Protein AF-0000000084533707 (afdb_homodimer)

Sequence (376 aa):
MTTQDRLIESTQDLLWERGYVGTSPKAIQQRSGVGQGSMYHHFTGKPDLAAAALRRSAEQMRGIAEADLAAPGTAYDRIAAYLRRDRDVLRGCRMGRMAQDPDVVADPQLRAPVEETFDWLRGRIADLVAEGQAAGEFAPGLDPADTAAAVVAVVQGGYVLARAAGDAGPFERATRGALGLLAAHRSAMTTQDRLIESTQDLLWERGYVGTSPKAIQQRSGVGQGSMYHHFTGKPDL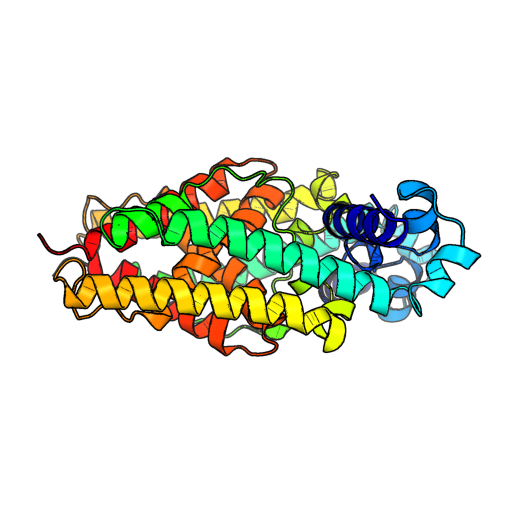AAAALRRSAEQMRGIAEADLAAPGTAYDRIAAYLRRDRDVLRGCRMGRMAQDPDVVADPQLRAPVEETFDWLRGRIADLVAEGQAAGEFAPGLDPADTAAAVVAVVQGGYVLARAAGDAGPFERATRGALGLLAAHRSA

Organism: Streptomyces rubellomurinus (strain ATCC 31215) (NCBI:txid359131)

Structure (mmCIF, N/CA/C/O backbone):
data_AF-0000000084533707-model_v1
#
loop_
_entity.id
_entity.type
_entity.pdbx_description
1 polymer 'TetR family transcriptional regulator'
#
loop_
_atom_site.group_PDB
_atom_site.id
_atom_site.type_symbol
_atom_site.label_atom_id
_atom_site.label_alt_id
_atom_site.label_comp_id
_atom_site.label_asym_id
_atom_site.label_entity_id
_atom_site.label_seq_id
_atom_site.pdbx_PDB_ins_code
_atom_site.Cartn_x
_atom_site.Cartn_y
_atom_site.Cartn_z
_atom_site.occupancy
_atom_site.B_iso_or_equiv
_atom_site.auth_seq_id
_atom_site.auth_comp_id
_atom_site.auth_asym_id
_atom_site.auth_atom_id
_atom_site.pdbx_PDB_model_num
ATOM 1 N N . MET A 1 1 ? -27.25 -20.438 4.965 1 87.94 1 MET A N 1
ATOM 2 C CA . MET A 1 1 ? -26.266 -19.984 3.977 1 87.94 1 MET A CA 1
ATOM 3 C C . MET A 1 1 ? -26.406 -20.766 2.676 1 87.94 1 MET A C 1
ATOM 5 O O . MET A 1 1 ? -26.469 -22 2.691 1 87.94 1 MET A O 1
ATOM 9 N N . THR A 1 2 ? -26.594 -20.062 1.599 1 95.06 2 THR A N 1
ATOM 10 C CA . THR A 1 2 ? -26.797 -20.719 0.308 1 95.06 2 THR A CA 1
ATOM 11 C C . THR A 1 2 ? -25.453 -21.188 -0.264 1 95.06 2 THR A C 1
ATOM 13 O O . THR A 1 2 ? -24.391 -20.859 0.265 1 95.06 2 THR A O 1
ATOM 16 N N . THR A 1 3 ? -25.516 -22.078 -1.215 1 95.94 3 THR A N 1
ATOM 17 C CA . THR A 1 3 ? -24.328 -22.531 -1.914 1 95.94 3 THR A CA 1
ATOM 18 C C . THR A 1 3 ? -23.547 -21.359 -2.5 1 95.94 3 THR A C 1
ATOM 20 O O . THR A 1 3 ? -22.328 -21.297 -2.406 1 95.94 3 THR A O 1
ATOM 23 N N . GLN A 1 4 ? -24.312 -20.484 -2.982 1 97.12 4 GLN A N 1
ATOM 24 C CA . GLN A 1 4 ? -23.703 -19.281 -3.564 1 97.12 4 GLN A CA 1
ATOM 25 C C . GLN A 1 4 ? -22.969 -18.484 -2.506 1 97.12 4 GLN A C 1
ATOM 27 O O . GLN A 1 4 ? -21.859 -18 -2.748 1 97.12 4 GLN A O 1
ATOM 32 N N . ASP A 1 5 ? -23.547 -18.328 -1.326 1 97.44 5 ASP A N 1
ATOM 33 C CA . ASP A 1 5 ? -22.938 -17.594 -0.225 1 97.44 5 ASP A CA 1
ATOM 34 C C . ASP A 1 5 ? -21.641 -18.281 0.231 1 97.44 5 ASP A C 1
ATOM 36 O O . ASP A 1 5 ? -20.641 -17.594 0.504 1 97.44 5 ASP A O 1
ATOM 40 N N . ARG A 1 6 ? -21.688 -19.547 0.288 1 97.56 6 ARG A N 1
ATOM 41 C CA . ARG A 1 6 ? -20.516 -20.297 0.714 1 97.56 6 ARG A CA 1
ATOM 42 C C . ARG A 1 6 ? -19.359 -20.125 -0.27 1 97.56 6 ARG A C 1
ATOM 44 O O . ARG A 1 6 ? -18.203 -19.969 0.137 1 97.56 6 ARG A O 1
ATOM 51 N N . LEU A 1 7 ? -19.703 -20.141 -1.553 1 98.12 7 LEU A N 1
ATOM 52 C CA . LEU A 1 7 ? -18.703 -19.938 -2.592 1 98.12 7 LEU A CA 1
ATOM 53 C C . LEU A 1 7 ? -18.094 -18.531 -2.49 1 98.12 7 LEU A C 1
ATOM 55 O O . LEU A 1 7 ? -16.859 -18.391 -2.51 1 98.12 7 LEU A O 1
ATOM 59 N N . ILE A 1 8 ? -18.922 -17.562 -2.275 1 98.38 8 ILE A N 1
ATOM 60 C CA . ILE A 1 8 ? -18.469 -16.188 -2.234 1 98.38 8 ILE A CA 1
ATOM 61 C C . ILE A 1 8 ? -17.609 -15.953 -0.988 1 98.38 8 ILE A C 1
ATOM 63 O O . ILE A 1 8 ? -16.516 -15.391 -1.071 1 98.38 8 ILE A O 1
ATOM 67 N N . GLU A 1 9 ? -18.031 -16.438 0.155 1 98.19 9 GLU A N 1
ATOM 68 C CA . GLU A 1 9 ? -17.297 -16.234 1.406 1 98.19 9 GLU A CA 1
ATOM 69 C C . GLU A 1 9 ? -15.953 -16.953 1.38 1 98.19 9 GLU A C 1
ATOM 71 O O . GLU A 1 9 ? -14.945 -16.391 1.827 1 98.19 9 GLU A O 1
ATOM 76 N N . SER A 1 10 ? -15.945 -18.141 0.823 1 98.25 10 SER A N 1
ATOM 77 C CA . SER A 1 10 ? -14.695 -18.875 0.684 1 98.25 10 SER A CA 1
ATOM 78 C C . SER A 1 10 ? -13.727 -18.172 -0.25 1 98.25 10 SER A C 1
ATOM 80 O O . SER A 1 10 ? -12.523 -18.125 0.01 1 98.25 10 SER A O 1
ATOM 82 N N . THR A 1 11 ? -14.305 -17.625 -1.288 1 98.31 11 THR A N 1
ATOM 83 C CA . THR A 1 11 ? -13.484 -16.906 -2.254 1 98.31 11 THR A CA 1
ATOM 84 C C . THR A 1 11 ? -12.93 -15.609 -1.644 1 98.31 11 THR A C 1
ATOM 86 O O . THR A 1 11 ? -11.773 -15.266 -1.86 1 98.31 11 THR A O 1
ATOM 89 N N . GLN A 1 12 ? -13.734 -14.883 -0.851 1 98.31 12 GLN A N 1
ATOM 90 C CA . GLN A 1 12 ? -13.266 -13.703 -0.131 1 98.31 12 GLN A CA 1
ATOM 91 C C . GLN A 1 12 ? -12.031 -14.023 0.708 1 98.31 12 GLN A C 1
ATOM 93 O O . GLN A 1 12 ? -11.031 -13.312 0.648 1 98.31 12 GLN A O 1
ATOM 98 N N . ASP A 1 13 ? -12.133 -15.094 1.398 1 97.56 13 ASP A N 1
ATOM 99 C CA . ASP A 1 13 ? -11.062 -15.492 2.305 1 97.56 13 ASP A CA 1
ATOM 100 C C . ASP A 1 13 ? -9.805 -15.867 1.529 1 97.56 13 ASP A C 1
ATOM 102 O O . ASP A 1 13 ? -8.695 -15.453 1.895 1 97.56 13 ASP A O 1
ATOM 106 N N . LEU A 1 14 ? -9.977 -16.609 0.466 1 96.88 14 LEU A N 1
ATOM 107 C CA . LEU A 1 14 ? -8.836 -17.062 -0.323 1 96.88 14 LEU A CA 1
ATOM 108 C C . LEU A 1 14 ? -8.148 -15.898 -1.013 1 96.88 14 LEU A C 1
ATOM 110 O O . LEU A 1 14 ? -6.914 -15.836 -1.046 1 96.88 14 LEU A O 1
ATOM 114 N N . LEU A 1 15 ? -8.961 -14.992 -1.534 1 96.56 15 LEU A N 1
ATOM 115 C CA . LEU A 1 15 ? -8.391 -13.805 -2.168 1 96.56 15 LEU A CA 1
ATOM 116 C C . LEU A 1 15 ? -7.574 -12.992 -1.166 1 96.56 15 LEU A C 1
ATOM 118 O O . LEU A 1 15 ? -6.5 -12.484 -1.498 1 96.56 15 LEU A O 1
ATOM 122 N N . TRP A 1 16 ? -8.062 -12.891 0.024 1 95.81 16 TRP A N 1
ATOM 123 C CA . TRP A 1 16 ? -7.379 -12.141 1.071 1 95.81 16 TRP A CA 1
ATOM 124 C C . TRP A 1 16 ? -6.094 -12.844 1.497 1 95.81 16 TRP A C 1
ATOM 126 O O . TRP A 1 16 ? -5.055 -12.195 1.665 1 95.81 16 TRP A O 1
ATOM 136 N N . GLU A 1 17 ? -6.086 -14.117 1.577 1 93.12 17 GLU A N 1
ATOM 137 C CA . GLU A 1 17 ? -4.977 -14.914 2.096 1 93.12 17 GLU A CA 1
ATOM 138 C C . GLU A 1 17 ? -3.891 -15.102 1.039 1 93.12 17 GLU A C 1
ATOM 140 O O . GLU A 1 17 ? -2.699 -15.031 1.347 1 93.12 17 GLU A O 1
ATOM 145 N N . ARG A 1 18 ? -4.418 -15.266 -0.249 1 91.25 18 ARG A N 1
ATOM 146 C CA . ARG A 1 18 ? -3.471 -15.773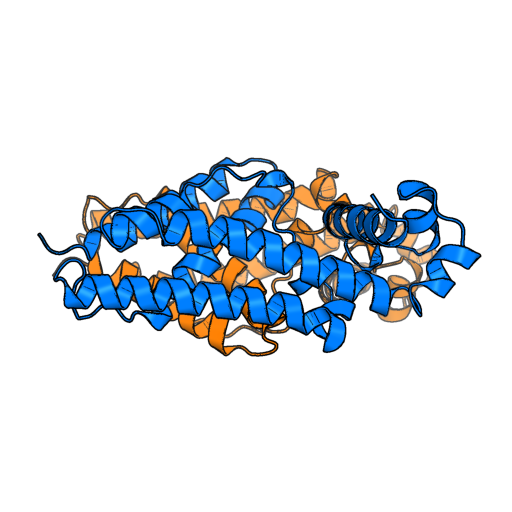 -1.24 1 91.25 18 ARG A CA 1
ATOM 147 C C . ARG A 1 18 ? -3.375 -14.828 -2.434 1 91.25 18 ARG A C 1
ATOM 149 O O . ARG A 1 18 ? -2.486 -14.969 -3.275 1 91.25 18 ARG A O 1
ATOM 156 N N . GLY A 1 19 ? -4.281 -13.875 -2.475 1 92.62 19 GLY A N 1
ATOM 157 C CA . GLY A 1 19 ? -4.363 -13.078 -3.686 1 92.62 19 GLY A CA 1
ATOM 158 C C . GLY A 1 19 ? -5.109 -13.766 -4.809 1 92.62 19 GLY A C 1
ATOM 159 O O . GLY A 1 19 ? -5.527 -14.914 -4.668 1 92.62 19 GLY A O 1
ATOM 160 N N . TYR A 1 20 ? -5.25 -13.094 -5.883 1 95.06 20 TYR A N 1
ATOM 161 C CA . TYR A 1 20 ? -6 -13.602 -7.027 1 95.06 20 TYR A CA 1
ATOM 162 C C . TYR A 1 20 ? -5.223 -14.703 -7.738 1 95.06 20 TYR A C 1
ATOM 164 O O . TYR A 1 20 ? -5.77 -15.773 -8.023 1 95.06 20 TYR A O 1
ATOM 172 N N . VAL A 1 21 ? -4.023 -14.453 -7.988 1 88.38 21 VAL A N 1
ATOM 173 C CA . VAL A 1 21 ? -3.186 -15.414 -8.695 1 88.38 21 VAL A CA 1
ATOM 174 C C . VAL A 1 21 ? -3.066 -16.703 -7.879 1 88.38 21 VAL A C 1
ATOM 176 O O . VAL A 1 21 ? -3.084 -17.797 -8.43 1 88.38 21 VAL A O 1
ATOM 179 N N . GLY A 1 22 ? -3.027 -16.562 -6.578 1 89.31 22 GLY A N 1
ATOM 180 C CA . GLY A 1 22 ? -2.838 -17.703 -5.695 1 89.31 22 GLY A CA 1
ATOM 181 C C . GLY A 1 22 ? -4.125 -18.453 -5.402 1 89.31 22 GLY A C 1
ATOM 182 O O . GLY A 1 22 ? -4.117 -19.453 -4.684 1 89.31 22 GLY A O 1
ATOM 183 N N . THR A 1 23 ? -5.207 -17.969 -5.949 1 94.31 23 THR A N 1
ATOM 184 C CA . THR A 1 23 ? -6.504 -18.609 -5.742 1 94.31 23 THR A CA 1
ATOM 185 C C . THR A 1 23 ? -6.922 -19.391 -6.98 1 94.31 23 THR A C 1
ATOM 187 O O . THR A 1 23 ? -6.93 -18.859 -8.094 1 94.31 23 THR A O 1
ATOM 190 N N . SER A 1 24 ? -7.207 -20.703 -6.773 1 95.31 24 SER A N 1
ATOM 191 C CA . SER A 1 24 ? -7.645 -21.547 -7.875 1 95.31 24 SER A CA 1
ATOM 192 C C . SER A 1 24 ? -9.078 -22.031 -7.664 1 95.31 24 SER A C 1
ATOM 194 O O . SER A 1 24 ? -9.578 -22.031 -6.539 1 95.31 24 SER A O 1
ATOM 196 N N . PRO A 1 25 ? -9.742 -22.453 -8.812 1 96.5 25 PRO A N 1
ATOM 197 C CA . PRO A 1 25 ? -11.062 -23.062 -8.656 1 96.5 25 PRO A CA 1
ATOM 198 C C . PRO A 1 25 ? -11.055 -24.25 -7.711 1 96.5 25 PRO A C 1
ATOM 200 O O . PRO A 1 25 ? -11.953 -24.391 -6.879 1 96.5 25 PRO A O 1
ATOM 203 N N . LYS A 1 26 ? -10.039 -25.031 -7.781 1 97.06 26 LYS A N 1
ATOM 204 C CA . LYS A 1 26 ? -9.922 -26.188 -6.902 1 97.06 26 LYS A CA 1
ATOM 205 C C . LYS A 1 26 ? -9.844 -25.766 -5.438 1 97.06 26 LYS A C 1
ATOM 207 O O . LYS A 1 26 ? -10.492 -26.359 -4.578 1 97.06 26 LYS A O 1
ATOM 212 N N . ALA A 1 27 ? -9.062 -24.781 -5.113 1 97 27 ALA A N 1
ATOM 213 C CA . ALA A 1 27 ? -8.945 -24.281 -3.746 1 97 27 ALA A CA 1
ATOM 214 C C . ALA A 1 27 ? -10.289 -23.766 -3.232 1 97 27 ALA A C 1
ATOM 216 O O . ALA A 1 27 ? -10.625 -23.969 -2.064 1 97 27 ALA A O 1
ATOM 217 N N . ILE A 1 28 ? -11.055 -23.078 -4.102 1 97.81 28 ILE A N 1
ATOM 218 C CA . ILE A 1 28 ? -12.359 -22.562 -3.732 1 97.81 28 ILE A CA 1
ATOM 219 C C . ILE A 1 28 ? -13.312 -23.703 -3.418 1 97.81 28 ILE A C 1
ATOM 221 O O . ILE A 1 28 ? -14.055 -23.656 -2.434 1 97.81 28 ILE A O 1
ATOM 225 N N . GLN A 1 29 ? -13.234 -24.75 -4.285 1 97.75 29 GLN A N 1
ATOM 226 C CA . GLN A 1 29 ? -14.078 -25.922 -4.07 1 97.75 29 GLN A CA 1
ATOM 227 C C . GLN A 1 29 ? -13.75 -26.594 -2.738 1 97.75 29 GLN A C 1
ATOM 229 O O . GLN A 1 29 ? -14.648 -26.922 -1.963 1 97.75 29 GLN A O 1
ATOM 234 N N . GLN A 1 30 ? -12.508 -26.766 -2.457 1 98.06 30 GLN A N 1
ATOM 235 C CA . GLN A 1 30 ? -12.062 -27.406 -1.227 1 98.06 30 GLN A CA 1
ATOM 236 C C . GLN A 1 30 ? -12.477 -26.609 -0 1 98.06 30 GLN A C 1
ATOM 238 O O . GLN A 1 30 ? -13 -27.156 0.968 1 98.06 30 GLN A O 1
ATOM 243 N N . ARG A 1 31 ? -12.359 -25.297 -0.032 1 97.06 31 ARG A N 1
ATOM 244 C CA . ARG A 1 31 ? -12.68 -24.438 1.101 1 97.06 31 ARG A CA 1
ATOM 245 C C . ARG A 1 31 ? -14.18 -24.344 1.313 1 97.06 31 ARG A C 1
ATOM 247 O O . ARG A 1 31 ? -14.656 -24.297 2.453 1 97.06 31 ARG A O 1
ATOM 254 N N . SER A 1 32 ? -14.922 -24.25 0.235 1 97.62 32 SER A N 1
ATOM 255 C CA . SER A 1 32 ? -16.359 -24.031 0.313 1 97.62 32 SER A CA 1
ATOM 256 C C . SER A 1 32 ? -17.109 -25.328 0.543 1 97.62 32 SER A C 1
ATOM 258 O O . SER A 1 32 ? -18.266 -25.328 0.973 1 97.62 32 SER A O 1
ATOM 260 N N . GLY A 1 33 ? -16.484 -26.453 0.129 1 97.75 33 GLY A N 1
ATOM 261 C CA . GLY A 1 33 ? -17.172 -27.75 0.149 1 97.75 33 GLY A CA 1
ATOM 262 C C . GLY A 1 33 ? -18.172 -27.906 -0.977 1 97.75 33 GLY A C 1
ATOM 263 O O . GLY A 1 33 ? -19.062 -28.766 -0.905 1 97.75 33 GLY A O 1
ATOM 264 N N . VAL A 1 34 ? -18.109 -27.031 -1.959 1 97.12 34 VAL A N 1
ATOM 265 C CA . VAL A 1 34 ? -19.031 -27.047 -3.088 1 97.12 34 VAL A CA 1
ATOM 266 C C . VAL A 1 34 ? -18.375 -27.719 -4.289 1 97.12 34 VAL A C 1
ATOM 268 O O . VAL A 1 34 ? -17.234 -27.391 -4.637 1 97.12 34 VAL A O 1
ATOM 271 N N . GLY A 1 35 ? -19.062 -28.703 -4.902 1 96.31 35 GLY A N 1
ATOM 272 C CA . GLY A 1 35 ? -18.531 -29.422 -6.047 1 96.31 35 GLY A CA 1
ATOM 273 C C . GLY A 1 35 ? -18.438 -28.562 -7.297 1 96.31 35 GLY A C 1
ATOM 274 O O . GLY A 1 35 ? -19.031 -27.484 -7.367 1 96.31 35 GLY A O 1
ATOM 275 N N . GLN A 1 36 ? -17.641 -29.062 -8.25 1 95.62 36 GLN A N 1
ATOM 276 C CA . GLN A 1 36 ? -17.344 -28.359 -9.484 1 95.62 36 GLN A CA 1
ATOM 277 C C . GLN A 1 36 ? -18.625 -28.016 -10.242 1 95.62 36 GLN A C 1
ATOM 279 O O . GLN A 1 36 ? -18.812 -26.891 -10.688 1 95.62 36 GLN A O 1
ATOM 284 N N . GLY A 1 37 ? -19.5 -28.969 -10.375 1 95.44 37 GLY A N 1
ATOM 285 C CA . GLY A 1 37 ? -20.734 -28.75 -11.102 1 95.44 37 GLY A CA 1
ATOM 286 C C . GLY A 1 37 ? -21.594 -27.641 -10.523 1 95.44 37 GLY A C 1
ATOM 287 O O . GLY A 1 37 ? -22.047 -26.766 -11.258 1 95.44 37 GLY A O 1
ATOM 288 N N . SER A 1 38 ? -21.797 -27.688 -9.289 1 96.12 38 SER A N 1
ATOM 289 C CA . SER A 1 38 ? -22.578 -26.672 -8.602 1 96.12 38 SER A CA 1
ATOM 290 C C . SER A 1 38 ? -21.938 -25.297 -8.719 1 96.12 38 SER A C 1
ATOM 292 O O . SER A 1 38 ? -22.625 -24.297 -8.93 1 96.12 38 SER A O 1
ATOM 294 N N . MET A 1 39 ? -20.609 -25.172 -8.594 1 96.81 39 MET A N 1
ATOM 295 C CA . MET A 1 39 ? -19.906 -23.906 -8.719 1 96.81 39 MET A CA 1
ATOM 296 C C . MET A 1 39 ? -20.172 -23.281 -10.086 1 96.81 39 MET A C 1
ATOM 298 O O . MET A 1 39 ? -20.5 -22.094 -10.172 1 96.81 39 MET A O 1
ATOM 302 N N . TYR A 1 40 ? -20.125 -24.094 -11.141 1 95.94 40 TYR A N 1
ATOM 303 C CA . TYR A 1 40 ? -20.266 -23.578 -12.5 1 95.94 40 TYR A CA 1
ATOM 304 C C . TYR A 1 40 ? -21.719 -23.312 -12.852 1 95.94 40 TYR A C 1
ATOM 306 O O . TYR A 1 40 ? -22.016 -22.625 -13.828 1 95.94 40 TYR A O 1
ATOM 314 N N . HIS A 1 41 ? -22.609 -23.891 -12.055 1 96.62 41 HIS A N 1
ATOM 315 C CA . HIS A 1 41 ? -24.016 -23.547 -12.156 1 96.62 41 HIS A CA 1
ATOM 316 C C . HIS A 1 41 ? -24.266 -22.109 -11.727 1 96.62 41 HIS A C 1
ATOM 318 O O . HIS A 1 41 ? -25.094 -21.406 -12.312 1 96.62 41 HIS A O 1
ATOM 324 N N . HIS A 1 42 ? -23.531 -21.703 -10.727 1 96.88 42 HIS A N 1
ATOM 325 C CA . HIS A 1 42 ? -23.734 -20.391 -10.141 1 96.88 42 HIS A CA 1
ATOM 326 C C . HIS A 1 42 ? -22.828 -19.344 -10.781 1 96.88 42 HIS A C 1
ATOM 328 O O . HIS A 1 42 ? -23.172 -18.172 -10.859 1 96.88 42 HIS A O 1
ATOM 334 N N . PHE A 1 43 ? -21.578 -19.766 -11.195 1 97.69 43 PHE A N 1
ATOM 335 C CA . PHE A 1 43 ? -20.594 -18.844 -11.734 1 97.69 43 PHE A CA 1
ATOM 336 C C . PHE A 1 43 ? -19.938 -19.406 -12.992 1 97.69 43 PHE A C 1
ATOM 338 O O . PHE A 1 43 ? -19.672 -20.609 -13.07 1 97.69 43 PHE A O 1
ATOM 345 N N . THR A 1 44 ? -19.547 -18.484 -13.891 1 95.5 44 THR A N 1
ATOM 346 C CA . THR A 1 44 ? -19.047 -18.875 -15.203 1 95.5 44 THR A CA 1
ATOM 347 C C . THR A 1 44 ? -17.562 -19.172 -15.148 1 95.5 44 THR A C 1
ATOM 349 O O . THR A 1 44 ? -16.969 -19.656 -16.125 1 95.5 44 THR A O 1
ATOM 352 N N . GLY A 1 45 ? -16.953 -18.891 -13.969 1 94 45 GLY A N 1
ATOM 353 C CA . GLY A 1 45 ? -15.531 -19.125 -13.812 1 94 45 GLY A CA 1
ATOM 354 C C . GLY A 1 45 ? -14.914 -18.312 -12.688 1 94 45 GLY A C 1
ATOM 355 O O . GLY A 1 45 ? -15.625 -17.609 -11.961 1 94 45 GLY A O 1
ATOM 356 N N . LYS A 1 46 ? -13.602 -18.422 -12.633 1 94.75 46 LYS A N 1
ATOM 357 C CA . LYS A 1 46 ? -12.859 -17.797 -11.547 1 94.75 46 LYS A CA 1
ATOM 358 C C . LYS A 1 46 ? -13.055 -16.281 -11.57 1 94.75 46 LYS A C 1
ATOM 360 O O . LYS A 1 46 ? -13.344 -15.664 -10.539 1 94.75 46 LYS A O 1
ATOM 365 N N . PRO A 1 47 ? -13.023 -15.625 -12.789 1 96.12 47 PRO A N 1
ATOM 366 C CA . PRO A 1 47 ? -13.18 -14.164 -12.773 1 96.12 47 PRO A CA 1
ATOM 367 C C . PRO A 1 47 ? -14.555 -13.727 -12.273 1 96.12 47 PRO A C 1
ATOM 369 O O . PRO A 1 47 ? -14.656 -12.758 -11.516 1 96.12 47 PRO A O 1
ATOM 372 N N . ASP A 1 48 ? -15.492 -14.43 -12.648 1 97.5 48 ASP A N 1
ATOM 373 C CA . ASP A 1 48 ? -16.859 -14.117 -12.25 1 97.5 48 ASP A CA 1
ATOM 374 C C . ASP A 1 48 ? -17.047 -14.266 -10.742 1 97.5 48 ASP A C 1
ATOM 376 O O . ASP A 1 48 ? -17.594 -13.383 -10.086 1 97.5 48 ASP A O 1
ATOM 380 N N . LEU A 1 49 ? -16.609 -15.367 -10.234 1 97.94 49 LEU A N 1
ATOM 381 C CA . LEU A 1 49 ? -16.703 -15.641 -8.805 1 97.94 49 LEU A CA 1
ATOM 382 C C . LEU A 1 49 ? -15.844 -14.664 -8.008 1 97.94 49 LEU A C 1
ATOM 384 O O . LEU A 1 49 ? -16.281 -14.148 -6.973 1 97.94 49 LEU A O 1
ATOM 388 N N . ALA A 1 50 ? -14.672 -14.352 -8.469 1 98.25 50 ALA A N 1
ATOM 389 C CA . ALA A 1 50 ? -13.781 -13.391 -7.82 1 98.25 50 ALA A CA 1
ATOM 390 C C . ALA A 1 50 ? -14.422 -12 -7.785 1 98.25 50 ALA A C 1
ATOM 392 O O . ALA A 1 50 ? -14.344 -11.305 -6.773 1 98.25 50 ALA A O 1
ATOM 393 N N . ALA A 1 51 ? -15.031 -11.594 -8.859 1 98.31 51 ALA A N 1
ATOM 394 C CA . ALA A 1 51 ? -15.695 -10.297 -8.914 1 98.31 51 ALA A CA 1
ATOM 395 C C . ALA A 1 51 ? -16.812 -10.211 -7.883 1 98.31 51 ALA A C 1
ATOM 397 O O . ALA A 1 51 ? -16.953 -9.188 -7.199 1 98.31 51 ALA A O 1
ATOM 398 N N . ALA A 1 52 ? -17.531 -11.25 -7.801 1 98.44 52 ALA A N 1
ATOM 399 C CA . ALA A 1 52 ? -18.609 -11.289 -6.82 1 98.44 52 ALA A CA 1
ATOM 400 C C . ALA A 1 52 ? -18.062 -11.203 -5.398 1 98.44 52 ALA A C 1
ATOM 402 O O . ALA A 1 52 ? -18.609 -10.484 -4.559 1 98.44 52 ALA A O 1
ATOM 403 N N . ALA A 1 53 ? -17.031 -11.953 -5.125 1 98.69 53 ALA A N 1
ATOM 404 C CA . ALA A 1 53 ? -16.391 -11.93 -3.816 1 98.69 53 ALA A CA 1
ATOM 405 C C . ALA A 1 53 ? -15.836 -10.547 -3.5 1 98.69 53 ALA A C 1
ATOM 407 O O . ALA A 1 53 ? -15.977 -10.055 -2.377 1 98.69 53 ALA A O 1
ATOM 408 N N . LEU A 1 54 ? -15.242 -9.906 -4.477 1 98.62 54 LEU A N 1
ATOM 409 C CA . LEU A 1 54 ? -14.68 -8.57 -4.301 1 98.62 54 LEU A CA 1
ATOM 410 C C . LEU A 1 54 ? -15.781 -7.547 -4.043 1 98.62 54 LEU A C 1
ATOM 412 O O . LEU A 1 54 ? -15.617 -6.645 -3.215 1 98.62 54 LEU A O 1
ATOM 416 N N . ARG A 1 55 ? -16.875 -7.648 -4.711 1 98.56 55 ARG A N 1
ATOM 417 C CA . ARG A 1 55 ? -17.984 -6.73 -4.5 1 98.56 55 ARG A CA 1
ATOM 418 C C . ARG A 1 55 ? -18.547 -6.867 -3.088 1 98.56 55 ARG A C 1
ATOM 420 O O . ARG A 1 55 ? -18.859 -5.863 -2.441 1 98.56 55 ARG A O 1
ATOM 427 N N . ARG A 1 56 ? -18.625 -8.109 -2.656 1 98.31 56 ARG A N 1
ATOM 428 C CA . ARG A 1 56 ? -19.094 -8.328 -1.289 1 98.31 56 ARG A CA 1
ATOM 429 C C . ARG A 1 56 ? -18.109 -7.754 -0.279 1 98.31 56 ARG A C 1
ATOM 431 O O . ARG A 1 56 ? -18.5 -7.109 0.692 1 98.31 56 ARG A O 1
ATOM 438 N N . SER A 1 57 ? -16.844 -8.016 -0.453 1 98.31 57 SER A N 1
ATOM 439 C CA . SER A 1 57 ? -15.805 -7.453 0.405 1 98.31 57 SER A CA 1
ATOM 440 C C . SER A 1 57 ? -15.836 -5.93 0.387 1 98.31 57 SER A C 1
ATOM 442 O O . SER A 1 57 ? -15.664 -5.289 1.425 1 98.31 57 SER A O 1
ATOM 444 N N . ALA A 1 58 ? -16.047 -5.371 -0.78 1 98.56 58 ALA A N 1
ATOM 445 C CA . ALA A 1 58 ? -16.141 -3.924 -0.947 1 98.56 58 ALA A CA 1
ATOM 446 C C . ALA A 1 58 ? -17.297 -3.344 -0.133 1 98.56 58 ALA A C 1
ATOM 448 O O . ALA A 1 58 ? -17.125 -2.354 0.582 1 98.56 58 ALA A O 1
ATOM 449 N N . GLU A 1 59 ? -18.406 -3.975 -0.241 1 98.38 59 GLU A N 1
ATOM 450 C CA . GLU A 1 59 ? -19.578 -3.531 0.504 1 98.38 59 GLU A CA 1
ATOM 451 C C . GLU A 1 59 ? -19.328 -3.582 2.01 1 98.38 59 GLU A C 1
ATOM 453 O O . GLU A 1 59 ? -19.688 -2.65 2.734 1 98.38 59 GLU A O 1
ATOM 458 N N . GLN A 1 60 ? -18.75 -4.652 2.438 1 98.06 60 GLN A N 1
ATOM 459 C CA . GLN A 1 60 ? -18.438 -4.816 3.854 1 98.06 60 GLN A CA 1
ATOM 460 C C . GLN A 1 60 ? -17.453 -3.75 4.328 1 98.06 60 GLN A C 1
ATOM 462 O O . GLN A 1 60 ? -17.656 -3.145 5.383 1 98.06 60 GLN A O 1
ATOM 467 N N . MET A 1 61 ? -16.453 -3.457 3.539 1 98 61 MET A N 1
ATOM 468 C CA . MET A 1 61 ? -15.445 -2.459 3.893 1 98 61 MET A CA 1
ATOM 469 C C . MET A 1 61 ? -16.062 -1.066 3.965 1 98 61 MET A C 1
ATOM 471 O O . MET A 1 61 ? -15.789 -0.309 4.898 1 98 61 MET A O 1
ATOM 475 N N . ARG A 1 62 ? -16.891 -0.749 2.996 1 98.5 62 ARG A N 1
ATOM 476 C CA . ARG A 1 62 ? -17.531 0.562 2.984 1 98.5 62 ARG A CA 1
ATOM 477 C C . ARG A 1 62 ? -18.469 0.722 4.176 1 98.5 62 ARG A C 1
ATOM 479 O O . ARG A 1 62 ? -18.531 1.794 4.781 1 98.5 62 ARG A O 1
ATOM 486 N N . GLY A 1 63 ? -19.172 -0.388 4.488 1 98.56 63 GLY A N 1
ATOM 487 C CA . GLY A 1 63 ? -20.047 -0.344 5.648 1 98.56 63 GLY A CA 1
ATOM 488 C C . GLY A 1 63 ? -19.312 -0.08 6.945 1 98.56 63 GLY A C 1
ATOM 489 O O . GLY A 1 63 ? -19.734 0.752 7.75 1 98.56 63 GLY A O 1
ATOM 490 N N . ILE A 1 64 ? -18.234 -0.722 7.168 1 98.19 64 ILE A N 1
ATOM 491 C CA . ILE A 1 64 ? -17.422 -0.563 8.359 1 98.19 64 ILE A CA 1
ATOM 492 C C . ILE A 1 64 ? -16.859 0.859 8.422 1 98.19 64 ILE A C 1
ATOM 494 O O . ILE A 1 64 ? -16.906 1.504 9.477 1 98.19 64 ILE A O 1
ATOM 498 N N . ALA A 1 65 ? -16.328 1.37 7.289 1 98.56 65 ALA A N 1
ATOM 499 C CA . ALA A 1 65 ? -15.781 2.721 7.234 1 98.56 65 ALA A CA 1
ATOM 500 C C . ALA A 1 65 ? -16.859 3.766 7.496 1 98.56 65 ALA A C 1
ATOM 502 O O . ALA A 1 65 ? -16.625 4.746 8.203 1 98.56 65 ALA A O 1
ATOM 503 N N . GLU A 1 66 ? -17.984 3.529 6.914 1 98.56 66 GLU A N 1
ATOM 504 C CA . GLU A 1 66 ? -19.078 4.48 7.086 1 98.56 66 GLU A CA 1
ATOM 505 C C . GLU A 1 66 ? -19.484 4.582 8.555 1 98.56 66 GLU A C 1
ATOM 507 O O . GLU A 1 66 ? -19.844 5.66 9.031 1 98.56 66 GLU A O 1
ATOM 512 N N . ALA A 1 67 ? -19.484 3.475 9.25 1 98.19 67 ALA A N 1
ATOM 513 C CA . ALA A 1 67 ? -19.844 3.479 10.664 1 98.19 67 ALA A CA 1
ATOM 514 C C . ALA A 1 67 ? -18.938 4.422 11.453 1 98.19 67 ALA A C 1
ATOM 516 O O . ALA A 1 67 ? -19.391 5.117 12.359 1 98.19 67 ALA A O 1
ATOM 517 N N . ASP A 1 68 ? -17.641 4.461 11.156 1 98.12 68 ASP A N 1
ATOM 518 C CA . ASP A 1 68 ? -16.703 5.379 11.789 1 98.12 68 ASP A CA 1
ATOM 519 C C . ASP A 1 68 ? -16.969 6.82 11.359 1 98.12 68 ASP A C 1
ATOM 521 O O . ASP A 1 68 ? -17.016 7.719 12.195 1 98.12 68 ASP A O 1
ATOM 525 N N . LEU A 1 69 ? -17.172 7.031 10.039 1 98.56 69 LEU A N 1
ATOM 526 C CA . LEU A 1 69 ? -17.172 8.359 9.438 1 98.56 69 LEU A CA 1
ATOM 527 C C . LEU A 1 69 ? -18.516 9.055 9.672 1 98.56 69 LEU A C 1
ATOM 529 O O . LEU A 1 69 ? -18.609 10.281 9.539 1 98.56 69 LEU A O 1
ATOM 533 N N . ALA A 1 70 ? -19.531 8.281 10.016 1 97.44 70 ALA A N 1
ATOM 534 C CA . ALA A 1 70 ? -20.859 8.836 10.25 1 97.44 70 ALA A CA 1
ATOM 535 C C . ALA A 1 70 ? -21.141 8.984 11.742 1 97.44 70 ALA A C 1
ATOM 537 O O . ALA A 1 70 ? -22.203 9.461 12.133 1 97.44 70 ALA A O 1
ATOM 538 N N . ALA A 1 71 ? -20.203 8.547 12.578 1 96.38 71 ALA A N 1
ATOM 539 C CA . ALA A 1 71 ? -20.391 8.641 14.031 1 96.38 71 ALA A CA 1
ATOM 540 C C . ALA A 1 71 ? -20.531 10.102 14.469 1 96.38 71 ALA A C 1
ATOM 542 O O . ALA A 1 71 ? -20.141 11.016 13.742 1 96.38 71 ALA A O 1
ATOM 543 N N . PRO A 1 72 ? -21.125 10.336 15.625 1 96.12 72 PRO A N 1
ATOM 544 C CA . PRO A 1 72 ? -21.203 11.703 16.125 1 96.12 72 PRO A CA 1
ATOM 545 C C . PRO A 1 72 ? -19.828 12.297 16.422 1 96.12 72 PRO A C 1
ATOM 547 O O . PRO A 1 72 ? -18.859 11.562 16.641 1 96.12 72 PRO A O 1
ATOM 550 N N . GLY A 1 73 ? -19.75 13.641 16.484 1 96.38 73 GLY A N 1
ATOM 551 C CA . GLY A 1 73 ? -18.516 14.344 16.781 1 96.38 73 GLY A CA 1
ATOM 552 C C . GLY A 1 73 ? -18.078 15.273 15.664 1 96.38 73 GLY A C 1
ATOM 553 O O . GLY A 1 73 ? -18.766 15.406 14.648 1 96.38 73 GLY A O 1
ATOM 554 N N . THR A 1 74 ? -16.984 15.961 15.898 1 96.81 74 THR A N 1
ATOM 555 C CA . THR A 1 74 ? -16.422 16.875 14.891 1 96.81 74 THR A CA 1
ATOM 556 C C . THR A 1 74 ? -15.883 16.078 13.703 1 96.81 74 THR A C 1
ATOM 558 O O . THR A 1 74 ? -15.734 14.859 13.773 1 96.81 74 THR A O 1
ATOM 561 N N . ALA A 1 75 ? -15.617 16.781 12.609 1 97.44 75 ALA A N 1
ATOM 562 C CA . ALA A 1 75 ? -14.992 16.156 11.445 1 97.44 75 ALA A CA 1
ATOM 563 C C . ALA A 1 75 ?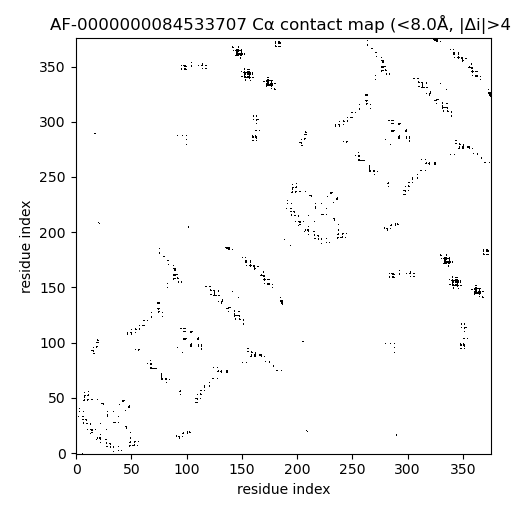 -13.672 15.492 11.828 1 97.44 75 ALA A C 1
ATOM 565 O O . ALA A 1 75 ? -13.391 14.375 11.391 1 97.44 75 ALA A O 1
ATOM 566 N N . TYR A 1 76 ? -12.914 16.156 12.664 1 97.38 76 TYR A N 1
ATOM 567 C CA . TYR A 1 76 ? -11.648 15.602 13.125 1 97.38 76 TYR A CA 1
ATOM 568 C C . TYR A 1 76 ? -11.867 14.297 13.891 1 97.38 76 TYR A C 1
ATOM 570 O O . TYR A 1 76 ? -11.18 13.305 13.648 1 97.38 76 TYR A O 1
ATOM 578 N N . ASP A 1 77 ? -12.844 14.312 14.797 1 97.62 77 ASP A N 1
ATOM 579 C CA . ASP A 1 77 ? -13.117 13.133 15.609 1 97.62 77 ASP A CA 1
ATOM 580 C C . ASP A 1 77 ? -13.5 11.938 14.734 1 97.62 77 ASP A C 1
ATOM 582 O O . ASP A 1 77 ? -13.094 10.805 15.008 1 97.62 77 ASP A O 1
ATOM 586 N N . ARG A 1 78 ? -14.258 12.172 13.75 1 98.5 78 ARG A N 1
ATOM 587 C CA . ARG A 1 78 ? -14.742 11.117 12.867 1 98.5 78 ARG A CA 1
ATOM 588 C C . ARG A 1 78 ? -13.609 10.562 12.008 1 98.5 78 ARG A C 1
ATOM 590 O O . ARG A 1 78 ? -13.484 9.352 11.828 1 98.5 78 ARG A O 1
ATOM 597 N N . ILE A 1 79 ? -12.727 11.414 11.492 1 98.5 79 ILE A N 1
ATOM 598 C CA . ILE A 1 79 ? -11.555 10.977 10.758 1 98.5 79 ILE A CA 1
ATOM 599 C C . ILE A 1 79 ? -10.617 10.203 11.68 1 98.5 79 ILE A C 1
ATOM 601 O O . ILE A 1 79 ? -10.055 9.172 11.289 1 98.5 79 ILE A O 1
ATOM 605 N N . ALA A 1 80 ? -10.492 10.68 12.914 1 98.5 80 ALA A N 1
ATOM 606 C CA . ALA A 1 80 ? -9.664 10 13.906 1 98.5 80 ALA A CA 1
ATOM 607 C C . ALA A 1 80 ? -10.203 8.602 14.203 1 98.5 80 ALA A C 1
ATOM 609 O O . ALA A 1 80 ? -9.438 7.648 14.336 1 98.5 80 ALA A O 1
ATOM 610 N N . ALA A 1 81 ? -11.492 8.453 14.289 1 98.62 81 ALA A N 1
ATOM 611 C CA . ALA A 1 81 ? -12.109 7.152 14.523 1 98.62 81 ALA A CA 1
ATOM 612 C C . ALA A 1 81 ? -11.789 6.18 13.391 1 98.62 81 ALA A C 1
ATOM 614 O O . ALA A 1 81 ? -11.453 5.02 13.641 1 98.62 81 ALA A O 1
ATOM 615 N N . TYR A 1 82 ? -11.852 6.66 12.172 1 98.81 82 TYR A N 1
ATOM 616 C CA . TYR A 1 82 ? -11.508 5.855 11 1 98.81 82 TYR A CA 1
ATOM 617 C C . TYR A 1 82 ? -10.047 5.422 11.047 1 98.81 82 TYR A C 1
ATOM 619 O O . TYR A 1 82 ? -9.734 4.258 10.797 1 98.81 82 TYR A O 1
ATOM 627 N N . LEU A 1 83 ? -9.164 6.34 11.391 1 98.81 83 LEU A N 1
ATOM 628 C CA . LEU A 1 83 ? -7.727 6.07 11.391 1 98.81 83 LEU A CA 1
ATOM 629 C C . LEU A 1 83 ? -7.352 5.141 12.539 1 98.81 83 LEU A C 1
ATOM 631 O O . LEU A 1 83 ? -6.461 4.297 12.398 1 98.81 83 LEU A O 1
ATOM 635 N N . ARG A 1 84 ? -8.031 5.199 13.641 1 97.81 84 ARG A N 1
ATOM 636 C CA . ARG A 1 84 ? -7.656 4.492 14.859 1 97.81 84 ARG A CA 1
ATOM 637 C C . ARG A 1 84 ? -8.383 3.158 14.969 1 97.81 84 ARG A C 1
ATOM 639 O O . ARG A 1 84 ? -8.102 2.365 15.875 1 97.81 84 ARG A O 1
ATOM 646 N N . ARG A 1 85 ? -9.32 2.967 14.117 1 97.69 85 ARG A N 1
ATOM 647 C CA . ARG A 1 85 ? -10.094 1.729 14.188 1 97.69 85 ARG A CA 1
ATOM 648 C C . ARG A 1 85 ? -9.172 0.516 14.266 1 97.69 85 ARG A C 1
ATOM 650 O O . ARG A 1 85 ? -8.156 0.457 13.578 1 97.69 85 ARG A O 1
ATOM 657 N N . ASP A 1 86 ? -9.594 -0.473 15.07 1 96.88 86 ASP A N 1
ATOM 658 C CA . ASP A 1 86 ? -8.828 -1.714 15.164 1 96.88 86 ASP A CA 1
ATOM 659 C C . ASP A 1 86 ? -8.867 -2.479 13.844 1 96.88 86 ASP A C 1
ATOM 661 O O . ASP A 1 86 ? -9.938 -2.652 13.25 1 96.88 86 ASP A O 1
ATOM 665 N N . ARG A 1 87 ? -7.727 -2.828 13.367 1 97.69 87 ARG A N 1
ATOM 666 C CA . ARG A 1 87 ? -7.547 -3.598 12.141 1 97.69 87 ARG A CA 1
ATOM 667 C C . ARG A 1 87 ? -6.559 -4.738 12.352 1 97.69 87 ARG A C 1
ATOM 669 O O . ARG A 1 87 ? -5.684 -4.66 13.211 1 97.69 87 ARG A O 1
ATOM 676 N N . ASP A 1 88 ? -6.793 -5.824 11.625 1 96.31 88 ASP A N 1
ATOM 677 C CA . ASP A 1 88 ? -5.746 -6.836 11.508 1 96.31 88 ASP A CA 1
ATOM 678 C C . ASP A 1 88 ? -4.676 -6.406 10.508 1 96.31 88 ASP A C 1
ATOM 680 O O . ASP A 1 88 ? -4.617 -6.926 9.391 1 96.31 88 ASP A O 1
ATOM 684 N N . VAL A 1 89 ? -3.826 -5.574 10.938 1 97.56 89 VAL A N 1
ATOM 685 C CA . VAL A 1 89 ? -2.963 -4.844 10.016 1 97.56 89 VAL A CA 1
ATOM 686 C C . VAL A 1 89 ? -1.955 -5.805 9.383 1 97.56 89 VAL A C 1
ATOM 688 O O . VAL A 1 89 ? -1.461 -5.559 8.281 1 97.56 89 VAL A O 1
ATOM 691 N N . LEU A 1 90 ? -1.63 -6.918 10.102 1 97.19 90 LEU A N 1
ATOM 692 C CA . LEU A 1 90 ? -0.632 -7.844 9.578 1 97.19 90 LEU A CA 1
ATOM 693 C C . LEU A 1 90 ? -1.235 -8.734 8.5 1 97.19 90 LEU A C 1
ATOM 695 O O . LEU A 1 90 ? -0.506 -9.359 7.723 1 97.19 90 LEU A O 1
ATOM 699 N N . ARG A 1 91 ? -2.564 -8.812 8.391 1 95.81 91 ARG A N 1
ATOM 700 C CA . ARG A 1 91 ? -3.223 -9.508 7.289 1 95.81 91 ARG A CA 1
ATOM 701 C C . ARG A 1 91 ? -3.326 -8.617 6.059 1 95.81 91 ARG A C 1
ATOM 703 O O . ARG A 1 91 ? -3.531 -9.102 4.945 1 95.81 91 ARG A O 1
ATOM 710 N N . GLY A 1 92 ? -3.238 -7.316 6.273 1 96.81 92 GLY A N 1
ATOM 711 C CA . GLY A 1 92 ? -3.307 -6.363 5.18 1 96.81 92 GLY A CA 1
ATOM 712 C C . GLY A 1 92 ? -4.727 -6.004 4.785 1 96.81 92 GLY A C 1
ATOM 713 O O . GLY A 1 92 ? -5.684 -6.465 5.41 1 96.81 92 GLY A O 1
ATOM 714 N N . CYS A 1 93 ? -4.828 -5.195 3.791 1 97.69 93 CYS A N 1
ATOM 715 C CA . CYS A 1 93 ? -6.121 -4.746 3.293 1 97.69 93 CYS A CA 1
ATOM 716 C C . CYS A 1 93 ? -6.652 -5.691 2.219 1 97.69 93 CYS A C 1
ATOM 718 O O . CYS A 1 93 ? -5.965 -5.957 1.229 1 97.69 93 CYS A O 1
ATOM 720 N N . ARG A 1 94 ? -7.891 -6.086 2.34 1 95.06 94 ARG A N 1
ATOM 721 C CA . ARG A 1 94 ? -8.523 -6.988 1.387 1 95.06 94 ARG A CA 1
ATOM 722 C C . ARG A 1 94 ? -8.578 -6.367 -0.005 1 95.06 94 ARG A C 1
ATOM 724 O O . ARG A 1 94 ? -8.414 -7.062 -1.009 1 95.06 94 ARG A O 1
ATOM 731 N N . MET A 1 95 ? -8.805 -5.129 -0.061 1 97.12 95 MET A N 1
ATOM 732 C CA . MET A 1 95 ? -8.922 -4.422 -1.334 1 97.12 95 MET A CA 1
ATOM 733 C C . MET A 1 95 ? -7.555 -3.971 -1.836 1 97.12 95 MET A C 1
ATOM 735 O O . MET A 1 95 ? -7.242 -4.117 -3.02 1 97.12 95 MET A O 1
ATOM 739 N N . GLY A 1 96 ? -6.781 -3.43 -0.9 1 97.31 96 GLY A N 1
ATOM 740 C CA . GLY A 1 96 ? -5.469 -2.928 -1.272 1 97.31 96 GLY A CA 1
ATOM 741 C C . GLY A 1 96 ? -4.57 -3.992 -1.872 1 97.31 96 GLY A C 1
ATOM 742 O O . GLY A 1 96 ? -3.797 -3.715 -2.791 1 97.31 96 GLY A O 1
ATOM 743 N N . ARG A 1 97 ? -4.648 -5.168 -1.367 1 95.12 97 ARG A N 1
ATOM 744 C CA . ARG A 1 97 ? -3.871 -6.285 -1.896 1 95.12 97 ARG A CA 1
ATOM 745 C C . ARG A 1 97 ? -4.215 -6.543 -3.359 1 95.12 97 ARG A C 1
ATOM 747 O O . ARG A 1 97 ? -3.338 -6.879 -4.156 1 95.12 97 ARG A O 1
ATOM 754 N N . MET A 1 98 ? -5.5 -6.402 -3.762 1 96.69 98 MET A N 1
ATOM 755 C CA . MET A 1 98 ? -5.969 -6.648 -5.121 1 96.69 98 MET A CA 1
ATOM 756 C C . MET A 1 98 ? -5.391 -5.621 -6.09 1 96.69 98 MET A C 1
ATOM 758 O O . MET A 1 98 ? -5.102 -5.945 -7.246 1 96.69 98 MET A O 1
ATOM 762 N N . ALA A 1 99 ? -5.137 -4.434 -5.566 1 95.69 99 ALA A N 1
ATOM 763 C CA . ALA A 1 99 ? -4.566 -3.371 -6.387 1 95.69 99 ALA A CA 1
ATOM 764 C C . ALA A 1 99 ? -3.129 -3.695 -6.785 1 95.69 99 ALA A C 1
ATOM 766 O O . ALA A 1 99 ? -2.588 -3.102 -7.719 1 95.69 99 ALA A O 1
ATOM 767 N N . GLN A 1 100 ? -2.525 -4.652 -6.039 1 92.62 100 GLN A N 1
ATOM 768 C CA . GLN A 1 100 ? -1.138 -5.004 -6.32 1 92.62 100 GLN A CA 1
ATOM 769 C C . GLN A 1 100 ? -1.056 -6.156 -7.32 1 92.62 100 GLN A C 1
ATOM 771 O O . GLN A 1 100 ? 0.032 -6.504 -7.785 1 92.62 100 GLN A O 1
ATOM 776 N N . ASP A 1 101 ? -2.146 -6.766 -7.637 1 91.94 101 ASP A N 1
ATOM 777 C CA . ASP A 1 101 ? -2.209 -7.898 -8.555 1 91.94 101 ASP A CA 1
ATOM 778 C C . ASP A 1 101 ? -2.375 -7.426 -10 1 91.94 101 ASP A C 1
ATOM 780 O O . ASP A 1 101 ? -3.4 -6.844 -10.352 1 91.94 101 ASP A O 1
ATOM 784 N N . PRO A 1 102 ? -1.399 -7.754 -10.867 1 90.5 102 PRO A N 1
ATOM 785 C CA . PRO A 1 102 ? -1.472 -7.242 -12.234 1 90.5 102 PRO A CA 1
ATOM 786 C C . PRO A 1 102 ? -2.678 -7.781 -13.008 1 90.5 102 PRO A C 1
ATOM 788 O O . PRO A 1 102 ? -3.236 -7.082 -13.852 1 90.5 102 PRO A O 1
ATOM 791 N N . ASP A 1 103 ? -3.094 -8.945 -12.719 1 93.19 103 ASP A N 1
ATOM 792 C CA . ASP A 1 103 ? -4.258 -9.508 -13.398 1 93.19 103 ASP A CA 1
ATOM 793 C C . ASP A 1 103 ? -5.535 -8.781 -12.977 1 93.19 103 ASP A C 1
ATOM 795 O O . ASP A 1 103 ? -6.449 -8.602 -13.789 1 93.19 103 ASP A O 1
ATOM 799 N N . VAL A 1 104 ? -5.578 -8.367 -11.734 1 96.12 104 VAL A N 1
ATOM 800 C CA . VAL A 1 104 ? -6.758 -7.684 -11.219 1 96.12 104 VAL A CA 1
ATOM 801 C C . VAL A 1 104 ? -6.844 -6.281 -11.82 1 96.12 104 VAL A C 1
ATOM 803 O O . VAL A 1 104 ? -7.891 -5.879 -12.328 1 96.12 104 VAL A O 1
ATOM 806 N N . VAL A 1 105 ? -5.73 -5.57 -11.828 1 96 105 VAL A N 1
ATOM 807 C CA . VAL A 1 105 ? -5.773 -4.18 -12.266 1 96 105 VAL A CA 1
ATOM 808 C C . VAL A 1 105 ? -5.949 -4.121 -13.781 1 96 105 VAL A C 1
ATOM 810 O O . VAL A 1 105 ? -6.41 -3.109 -14.32 1 96 105 VAL A O 1
ATOM 813 N N . ALA A 1 106 ? -5.625 -5.188 -14.484 1 95.25 106 ALA A N 1
ATOM 814 C CA . ALA A 1 106 ? -5.754 -5.219 -15.938 1 95.25 106 ALA A CA 1
ATOM 815 C C . ALA A 1 106 ? -7.172 -5.59 -16.359 1 95.25 106 ALA A C 1
ATOM 817 O O . ALA A 1 106 ? -7.547 -5.414 -17.516 1 95.25 106 ALA A O 1
ATOM 818 N N . ASP A 1 107 ? -7.977 -6.145 -15.492 1 97 107 ASP A N 1
ATOM 819 C CA . ASP A 1 107 ? -9.336 -6.59 -15.781 1 97 107 ASP A CA 1
ATOM 820 C C . ASP A 1 107 ? -10.367 -5.641 -15.172 1 97 107 ASP A C 1
ATOM 822 O O . ASP A 1 107 ? -10.57 -5.637 -13.953 1 97 107 ASP A O 1
ATOM 826 N N . PRO A 1 108 ? -11 -4.918 -15.992 1 96.75 108 PRO A N 1
ATOM 827 C CA . PRO A 1 108 ? -11.945 -3.93 -15.477 1 96.75 108 PRO A CA 1
ATOM 828 C C . PRO A 1 108 ? -13 -4.543 -14.562 1 96.75 108 PRO A C 1
ATOM 830 O O . PRO A 1 108 ? -13.43 -3.908 -13.594 1 96.75 108 PRO A O 1
ATOM 833 N N . GLN A 1 109 ? -13.391 -5.715 -14.82 1 97 109 GLN A N 1
ATOM 834 C CA . GLN A 1 109 ? -14.391 -6.383 -14 1 97 109 GLN A CA 1
ATOM 835 C C . GLN A 1 109 ? -13.875 -6.609 -12.578 1 97 109 GLN A C 1
ATOM 837 O O . GLN A 1 109 ? -14.617 -6.449 -11.609 1 97 109 GLN A O 1
ATOM 842 N N . LEU A 1 110 ? -12.68 -6.996 -12.477 1 98.12 110 LEU A N 1
ATOM 843 C CA . LEU A 1 110 ? -12.062 -7.262 -11.18 1 98.12 110 LEU A CA 1
ATOM 844 C C . LEU A 1 110 ? -11.633 -5.961 -10.508 1 98.12 110 LEU A C 1
ATOM 846 O O . LEU A 1 110 ? -11.711 -5.832 -9.281 1 98.12 110 LEU A O 1
ATOM 850 N N . ARG A 1 111 ? -11.227 -5.02 -11.281 1 98 111 ARG A N 1
ATOM 851 C CA . ARG A 1 111 ? -10.68 -3.771 -10.75 1 98 111 ARG A CA 1
ATOM 852 C C . ARG A 1 111 ? -11.789 -2.863 -10.234 1 98 111 ARG A C 1
ATOM 854 O O . ARG A 1 111 ? -11.594 -2.113 -9.281 1 98 111 ARG A O 1
ATOM 861 N N . ALA A 1 112 ? -12.922 -2.891 -10.75 1 98.19 112 ALA A N 1
ATOM 862 C CA . ALA A 1 112 ? -14 -1.929 -10.523 1 98.19 112 ALA A CA 1
ATOM 863 C C . ALA A 1 112 ? -14.359 -1.846 -9.039 1 98.19 112 ALA A C 1
ATOM 865 O O . ALA A 1 112 ? -14.375 -0.758 -8.461 1 98.19 112 ALA A O 1
ATOM 866 N N . PRO A 1 113 ? -14.578 -3.031 -8.375 1 98.38 113 PRO A N 1
ATOM 867 C CA . PRO A 1 113 ? -14.938 -2.91 -6.961 1 98.38 113 PRO A CA 1
ATOM 868 C C . PRO A 1 113 ? -13.812 -2.303 -6.117 1 98.38 113 PRO A C 1
ATOM 870 O O . PRO A 1 113 ? -14.086 -1.606 -5.137 1 98.38 113 PRO A O 1
ATOM 873 N N . VAL A 1 114 ? -12.586 -2.494 -6.469 1 98.69 114 VAL A N 1
ATOM 874 C CA . VAL A 1 114 ? -11.438 -1.948 -5.762 1 98.69 114 VAL A CA 1
ATOM 875 C C . VAL A 1 114 ? -11.375 -0.434 -5.957 1 98.69 114 VAL A C 1
ATOM 877 O O . VAL A 1 114 ? -11.352 0.322 -4.98 1 98.69 114 VAL A O 1
ATOM 880 N N . GLU A 1 115 ? -11.461 -0.022 -7.195 1 98.69 115 GLU A N 1
ATOM 881 C CA . GLU A 1 115 ? -11.438 1.395 -7.547 1 98.69 115 GLU A CA 1
ATOM 882 C C . GLU A 1 115 ? -12.602 2.145 -6.902 1 98.69 115 GLU A C 1
ATOM 884 O O . GLU A 1 115 ? -12.406 3.197 -6.293 1 98.69 115 GLU A O 1
ATOM 889 N N . GLU A 1 116 ? -13.75 1.605 -7.016 1 98.69 116 GLU A N 1
ATOM 890 C CA . GLU A 1 116 ? -14.961 2.248 -6.512 1 98.69 116 GLU A CA 1
ATOM 891 C C . GLU A 1 116 ? -14.906 2.422 -4.996 1 98.69 116 GLU A C 1
ATOM 893 O O . GLU A 1 116 ? -15.375 3.432 -4.465 1 98.69 116 GLU A O 1
ATOM 898 N N . THR A 1 117 ? -14.359 1.439 -4.359 1 98.81 117 THR A N 1
ATOM 899 C CA . THR A 1 117 ? -14.266 1.491 -2.904 1 98.81 117 THR A CA 1
ATOM 900 C C . THR A 1 117 ? -13.336 2.619 -2.461 1 98.81 117 THR A C 1
ATOM 902 O O . THR A 1 117 ? -13.688 3.42 -1.595 1 98.81 117 THR A O 1
ATOM 905 N N . PHE A 1 118 ? -12.18 2.729 -3.072 1 98.88 118 PHE A N 1
ATOM 906 C CA . PHE A 1 118 ? -11.234 3.773 -2.684 1 98.88 118 PHE A CA 1
ATOM 907 C C . PHE A 1 118 ? -11.734 5.141 -3.133 1 98.88 118 PHE A C 1
ATOM 909 O O . PHE A 1 118 ? -11.5 6.145 -2.455 1 98.88 118 PHE A O 1
ATOM 916 N N . ASP A 1 119 ? -12.422 5.203 -4.25 1 98.88 119 ASP A N 1
ATOM 917 C CA . ASP A 1 119 ? -13.031 6.453 -4.691 1 98.88 119 ASP A CA 1
ATOM 918 C C . ASP A 1 119 ? -14.094 6.922 -3.699 1 98.88 119 ASP A C 1
ATOM 920 O O . ASP A 1 119 ? -14.141 8.102 -3.342 1 98.88 119 ASP A O 1
ATOM 924 N N . TRP A 1 120 ? -14.898 6.027 -3.352 1 98.88 120 TRP A N 1
ATOM 925 C CA . TRP A 1 120 ? -15.93 6.34 -2.367 1 98.88 120 TRP A CA 1
ATOM 926 C C . TRP A 1 120 ? -15.305 6.836 -1.066 1 98.88 120 TRP A C 1
ATOM 928 O O . TRP A 1 120 ? -15.734 7.852 -0.514 1 98.88 120 TRP A O 1
ATOM 938 N N . LEU A 1 121 ? -14.312 6.125 -0.506 1 98.81 121 LEU A N 1
ATOM 939 C CA . LEU A 1 121 ? -13.641 6.477 0.741 1 98.81 121 LEU A CA 1
ATOM 940 C C . LEU A 1 121 ? -13.055 7.879 0.661 1 98.81 121 LEU A C 1
ATOM 942 O O . LEU A 1 121 ? -13.25 8.695 1.566 1 98.81 121 LEU A O 1
ATOM 946 N N . ARG A 1 122 ? -12.344 8.172 -0.442 1 98.88 122 ARG A N 1
ATOM 947 C CA . ARG A 1 122 ? -11.75 9.492 -0.626 1 98.88 122 ARG A CA 1
ATOM 948 C C . ARG A 1 122 ? -12.82 10.57 -0.692 1 98.88 122 ARG A C 1
ATOM 950 O O . ARG A 1 122 ? -12.68 11.641 -0.086 1 98.88 122 ARG A O 1
ATOM 957 N N . GLY A 1 123 ? -13.852 10.289 -1.439 1 98.88 123 GLY A N 1
ATOM 958 C CA . GLY A 1 123 ? -14.953 11.242 -1.52 1 98.88 123 GLY A CA 1
ATOM 959 C C . GLY A 1 123 ? -15.617 11.5 -0.18 1 98.88 123 GLY A C 1
ATOM 960 O O . GLY A 1 123 ? -15.875 12.648 0.178 1 98.88 123 GLY A O 1
ATOM 961 N N . ARG A 1 124 ? -15.844 10.422 0.546 1 98.81 124 ARG A N 1
ATOM 962 C CA . ARG A 1 124 ? -16.516 10.516 1.839 1 98.81 124 ARG A CA 1
ATOM 963 C C . ARG A 1 124 ? -15.695 11.344 2.822 1 98.81 124 ARG A C 1
ATOM 965 O O . ARG A 1 124 ? -16.234 12.188 3.533 1 98.81 124 ARG A O 1
ATOM 972 N N . ILE A 1 125 ? -14.43 11.156 2.898 1 98.88 125 ILE A N 1
ATOM 973 C CA . ILE A 1 125 ? -13.547 11.875 3.812 1 98.88 125 ILE A CA 1
ATOM 974 C C . ILE A 1 125 ? -13.391 13.32 3.346 1 98.88 125 ILE A C 1
ATOM 976 O O . ILE A 1 125 ? -13.336 14.242 4.164 1 98.88 125 ILE A O 1
ATOM 980 N N . ALA A 1 126 ? -13.305 13.531 2.006 1 98.81 126 ALA A N 1
ATOM 981 C CA . ALA A 1 126 ? -13.25 14.898 1.485 1 98.81 126 ALA A CA 1
ATOM 982 C C . ALA A 1 126 ? -14.469 15.695 1.926 1 98.81 126 ALA A C 1
ATOM 984 O O . ALA A 1 126 ? -14.352 16.859 2.32 1 98.81 126 ALA A O 1
ATOM 985 N N . ASP A 1 127 ? -15.617 15.078 1.838 1 98.44 127 ASP A N 1
ATOM 986 C CA . ASP A 1 127 ? -16.844 15.711 2.293 1 98.44 127 ASP A CA 1
ATOM 987 C C . ASP A 1 127 ? -16.75 16.109 3.766 1 98.44 127 ASP A C 1
ATOM 989 O O . ASP A 1 127 ? -17.203 17.188 4.156 1 98.44 127 ASP A O 1
ATOM 993 N N . LEU A 1 128 ? -16.188 15.242 4.574 1 97.94 128 LEU A N 1
ATOM 994 C CA . LEU A 1 128 ? -16.047 15.492 6.004 1 97.94 128 LEU A CA 1
ATOM 995 C C . LEU A 1 128 ? -15.109 16.672 6.254 1 97.94 128 LEU A C 1
ATOM 997 O O . LEU A 1 128 ? -15.375 17.516 7.117 1 97.94 128 LEU A O 1
ATOM 1001 N N . VAL A 1 129 ? -14.008 16.703 5.531 1 97.94 129 VAL A N 1
ATOM 1002 C CA . VAL A 1 129 ? -13.062 17.812 5.672 1 97.94 129 VAL A CA 1
ATOM 1003 C C . VAL A 1 129 ? -13.742 19.125 5.301 1 97.94 129 VAL A C 1
ATOM 1005 O O . VAL A 1 129 ? -13.617 20.125 6.012 1 97.94 129 VAL A O 1
ATOM 1008 N N . ALA A 1 130 ? -14.477 19.109 4.215 1 97.69 130 ALA A N 1
ATOM 1009 C CA . ALA A 1 130 ? -15.203 20.297 3.777 1 97.69 130 ALA A CA 1
ATOM 1010 C C . ALA A 1 130 ? -16.219 20.734 4.82 1 97.69 130 ALA A C 1
ATOM 1012 O O . ALA A 1 130 ? -16.375 21.938 5.09 1 97.69 130 ALA A O 1
ATOM 1013 N N . GLU A 1 131 ? -16.938 19.766 5.355 1 96.25 131 GLU A N 1
ATOM 1014 C CA . GLU A 1 131 ? -17.875 20.047 6.438 1 96.25 131 GLU A CA 1
ATOM 1015 C C . GLU A 1 131 ? -17.172 20.703 7.621 1 96.25 131 GLU A C 1
ATOM 1017 O O . GLU A 1 131 ? -17.703 21.672 8.195 1 96.25 131 GLU A O 1
ATOM 1022 N N . GLY A 1 132 ? -16.078 20.141 7.996 1 96.25 132 GLY A N 1
ATOM 1023 C CA . GLY A 1 132 ? -15.297 20.719 9.078 1 96.25 132 GLY A CA 1
ATOM 1024 C C . GLY A 1 132 ? -14.844 22.141 8.789 1 96.25 132 GLY A C 1
ATOM 1025 O O . GLY A 1 132 ? -14.812 22.984 9.688 1 96.25 132 GLY A O 1
ATOM 1026 N N . GLN A 1 133 ? -14.477 22.422 7.547 1 96.06 133 GLN A N 1
ATOM 1027 C CA . GLN A 1 133 ? -14.102 23.766 7.164 1 96.06 133 GLN A CA 1
ATOM 1028 C C . GLN A 1 133 ? -15.289 24.719 7.273 1 96.06 133 GLN A C 1
ATOM 1030 O O . GLN A 1 133 ? -15.164 25.828 7.812 1 96.06 133 GLN A O 1
ATOM 1035 N N . ALA A 1 134 ? -16.406 24.312 6.797 1 95.56 134 ALA A N 1
ATOM 1036 C CA . ALA A 1 134 ? -17.625 25.125 6.84 1 95.56 134 ALA A CA 1
ATOM 1037 C C . ALA A 1 134 ? -18.031 25.422 8.281 1 95.56 134 ALA A C 1
ATOM 1039 O O . ALA A 1 134 ? -18.547 26.5 8.57 1 95.56 134 ALA A O 1
ATOM 1040 N N . ALA A 1 135 ? -17.734 24.578 9.195 1 95.44 135 ALA A N 1
ATOM 1041 C CA . ALA A 1 135 ? -18.078 24.719 10.609 1 95.44 135 ALA A CA 1
ATOM 1042 C C . ALA A 1 135 ? -17 25.484 11.352 1 95.44 135 ALA A C 1
ATOM 1044 O O . ALA A 1 135 ? -17.094 25.703 12.562 1 95.44 135 ALA A O 1
ATOM 1045 N N . GLY A 1 136 ? -15.938 25.797 10.703 1 94.88 136 GLY A N 1
ATOM 1046 C CA . GLY A 1 136 ? -14.852 26.547 11.32 1 94.88 136 GLY A CA 1
ATOM 1047 C C . GLY A 1 136 ? -13.906 25.672 12.117 1 94.88 136 GLY A C 1
ATOM 1048 O O . GLY A 1 136 ? -13.086 26.188 12.891 1 94.88 136 GLY A O 1
ATOM 1049 N N . GLU A 1 137 ? -14.016 24.359 11.891 1 94.38 137 GLU A N 1
ATOM 1050 C CA . GLU A 1 137 ? -13.18 23.406 12.609 1 94.38 137 GLU A CA 1
ATOM 1051 C C . GLU A 1 137 ? -11.781 23.328 12 1 94.38 137 GLU A C 1
ATOM 1053 O O . GLU A 1 137 ? -10.789 23.188 12.719 1 94.38 137 GLU A O 1
ATOM 1058 N N . PHE A 1 138 ? -11.719 23.297 10.656 1 94.12 138 PHE A N 1
ATOM 1059 C CA . PHE A 1 138 ? -10.453 23.203 9.93 1 94.12 138 PHE A CA 1
ATOM 1060 C C . PHE A 1 138 ? -10.133 24.531 9.25 1 94.12 138 PHE A C 1
ATOM 1062 O O . PHE A 1 138 ? -11.031 25.25 8.836 1 94.12 138 PHE A O 1
ATOM 1069 N N . ALA A 1 139 ? -8.828 24.797 9.125 1 90.44 139 ALA A N 1
ATOM 1070 C CA . ALA A 1 139 ? -8.359 25.984 8.414 1 90.44 139 ALA A CA 1
ATOM 1071 C C . ALA A 1 139 ? -8.844 25.984 6.965 1 90.44 139 ALA A C 1
ATOM 1073 O O . ALA A 1 139 ? -8.875 24.938 6.316 1 90.44 139 ALA A O 1
ATOM 1074 N N . PRO A 1 140 ? -9.156 27.188 6.387 1 86.94 140 PRO A N 1
ATOM 1075 C CA . PRO A 1 140 ? -9.664 27.281 5.016 1 86.94 140 PRO A CA 1
ATOM 1076 C C . PRO A 1 140 ? -8.625 26.875 3.973 1 86.94 140 PRO A C 1
ATOM 1078 O O . PRO A 1 140 ? -8.984 26.547 2.84 1 86.94 140 PRO A O 1
ATOM 1081 N N . GLY A 1 141 ? -7.391 26.859 4.301 1 87 141 GLY A N 1
ATOM 1082 C CA . GLY A 1 141 ? -6.336 26.547 3.344 1 87 141 GLY A CA 1
ATOM 1083 C C . GLY A 1 141 ? -6.141 25.062 3.119 1 87 141 GLY A C 1
ATOM 1084 O O . GLY A 1 141 ? -5.461 24.656 2.176 1 87 141 GLY A O 1
ATOM 1085 N N . LEU A 1 142 ? -6.832 24.281 3.908 1 91.38 142 LEU A N 1
ATOM 1086 C CA . LEU A 1 142 ? -6.758 22.828 3.762 1 91.38 142 LEU A CA 1
ATOM 1087 C C . LEU A 1 142 ? -7.574 22.359 2.562 1 91.38 142 LEU A C 1
ATOM 1089 O O . LEU A 1 142 ? -8.766 22.672 2.463 1 91.38 142 LEU A O 1
ATOM 1093 N N . ASP A 1 143 ? -6.973 21.688 1.576 1 96.88 143 ASP A N 1
ATOM 1094 C CA . ASP A 1 143 ? -7.723 21.156 0.442 1 96.88 143 ASP A CA 1
ATOM 1095 C C . ASP A 1 143 ? -8.414 19.844 0.808 1 96.88 143 ASP A C 1
ATOM 1097 O O . ASP A 1 143 ? -7.754 18.859 1.114 1 96.88 143 ASP A O 1
ATOM 1101 N N . PRO A 1 144 ? -9.719 19.828 0.748 1 98.31 144 PRO A N 1
ATOM 1102 C CA . PRO A 1 144 ? -10.453 18.641 1.197 1 98.31 144 PRO A CA 1
ATOM 1103 C C . PRO A 1 144 ? -10.094 17.391 0.404 1 98.31 144 PRO A C 1
ATOM 1105 O O . PRO A 1 144 ? -9.867 16.328 0.991 1 98.31 144 PRO A O 1
ATOM 1108 N N . ALA A 1 145 ? -10.016 17.469 -0.917 1 98.75 145 ALA A N 1
ATOM 1109 C CA . ALA A 1 145 ? -9.75 16.297 -1.763 1 98.75 145 ALA A CA 1
ATOM 1110 C C . ALA A 1 145 ? -8.336 15.773 -1.538 1 98.75 145 ALA A C 1
ATOM 1112 O O . ALA A 1 145 ? -8.125 14.57 -1.428 1 98.75 145 ALA A O 1
ATOM 1113 N N . ASP A 1 146 ? -7.367 16.688 -1.468 1 98.81 146 ASP A N 1
ATOM 1114 C CA . ASP A 1 146 ? -5.984 16.297 -1.229 1 98.81 146 ASP A CA 1
ATOM 1115 C C . ASP A 1 146 ? -5.82 15.672 0.158 1 98.81 146 ASP A C 1
ATOM 1117 O O . ASP A 1 146 ? -5.133 14.664 0.316 1 98.81 146 ASP A O 1
ATOM 1121 N N . THR A 1 147 ? -6.457 16.281 1.118 1 98.62 147 THR A N 1
ATOM 1122 C CA . THR A 1 147 ? -6.391 15.758 2.48 1 98.62 147 THR A CA 1
ATOM 1123 C C . THR A 1 147 ? -7 14.359 2.559 1 98.62 147 THR A C 1
ATOM 1125 O O . THR A 1 147 ? -6.43 13.461 3.18 1 98.62 147 THR A O 1
ATOM 1128 N N . ALA A 1 148 ? -8.148 14.164 1.93 1 98.94 148 ALA A N 1
ATOM 1129 C CA . ALA A 1 148 ? -8.82 12.867 1.916 1 98.94 148 ALA A CA 1
ATOM 1130 C C . ALA A 1 148 ? -7.93 11.797 1.29 1 98.94 148 ALA A C 1
ATOM 1132 O O . ALA A 1 148 ? -7.801 10.695 1.827 1 98.94 148 ALA A O 1
ATOM 1133 N N . ALA A 1 149 ? -7.293 12.148 0.149 1 98.94 149 ALA A N 1
ATOM 1134 C CA . ALA A 1 149 ? -6.395 11.211 -0.52 1 98.94 149 ALA A CA 1
ATOM 1135 C C . ALA A 1 149 ? -5.227 10.828 0.385 1 98.94 149 ALA A C 1
ATOM 1137 O O . ALA A 1 149 ? -4.84 9.664 0.453 1 98.94 149 ALA A O 1
ATOM 1138 N N . ALA A 1 150 ? -4.688 11.805 1.101 1 98.94 150 ALA A N 1
ATOM 1139 C CA . ALA A 1 150 ? -3.58 11.539 2.018 1 98.94 150 ALA A CA 1
ATOM 1140 C C . ALA A 1 150 ? -4.016 10.617 3.154 1 98.94 150 ALA A C 1
ATOM 1142 O O . ALA A 1 150 ? -3.289 9.695 3.523 1 98.94 150 ALA A O 1
ATOM 1143 N N . VAL A 1 151 ? -5.203 10.859 3.697 1 98.94 151 VAL A N 1
ATOM 1144 C CA . VAL A 1 151 ? -5.719 10.062 4.812 1 98.94 151 VAL A CA 1
ATOM 1145 C C . VAL A 1 151 ? -5.898 8.617 4.371 1 98.94 151 VAL A C 1
ATOM 1147 O O . VAL A 1 151 ? -5.441 7.691 5.051 1 98.94 151 VAL A O 1
ATOM 1150 N N . VAL A 1 152 ? -6.508 8.383 3.234 1 98.94 152 VAL A N 1
ATOM 1151 C CA . VAL A 1 152 ? -6.723 7.035 2.727 1 98.94 152 VAL A CA 1
ATOM 1152 C C . VAL A 1 152 ? -5.379 6.383 2.402 1 98.94 152 VAL A C 1
ATOM 1154 O O . VAL A 1 152 ? -5.164 5.207 2.705 1 98.94 152 VAL A O 1
ATOM 1157 N N . ALA A 1 153 ? -4.465 7.148 1.832 1 98.94 153 ALA A N 1
ATOM 1158 C CA . ALA A 1 153 ? -3.141 6.637 1.486 1 98.94 153 ALA A CA 1
ATOM 1159 C C . ALA A 1 153 ? -2.373 6.211 2.734 1 98.94 153 ALA A C 1
ATOM 1161 O O . ALA A 1 153 ? -1.675 5.195 2.725 1 98.94 153 ALA A O 1
ATOM 1162 N N . VAL A 1 154 ? -2.49 6.938 3.811 1 98.94 154 VAL A N 1
ATOM 1163 C CA . VAL A 1 154 ? -1.782 6.605 5.043 1 98.94 154 VAL A CA 1
ATOM 1164 C C . VAL A 1 154 ? -2.225 5.234 5.543 1 98.94 154 VAL A C 1
ATOM 1166 O O . VAL A 1 154 ? -1.397 4.422 5.961 1 98.94 154 VAL A O 1
ATOM 1169 N N . VAL A 1 155 ? -3.482 4.945 5.488 1 98.94 155 VAL A N 1
ATOM 1170 C CA . VAL A 1 155 ? -3.988 3.656 5.945 1 98.94 155 VAL A CA 1
ATOM 1171 C C . VAL A 1 155 ? -3.457 2.543 5.047 1 98.94 155 VAL A C 1
ATOM 1173 O O . VAL A 1 155 ? -2.904 1.554 5.535 1 98.94 155 VAL A O 1
ATOM 1176 N N . GLN A 1 156 ? -3.605 2.75 3.756 1 98.81 156 GLN A N 1
ATOM 1177 C CA . GLN A 1 156 ? -3.156 1.729 2.816 1 98.81 156 GLN A CA 1
ATOM 1178 C C . GLN A 1 156 ? -1.646 1.528 2.902 1 98.81 156 GLN A C 1
ATOM 1180 O O . GLN A 1 156 ? -1.163 0.395 2.883 1 98.81 156 GLN A O 1
ATOM 1185 N N . GLY A 1 157 ? -0.879 2.623 2.975 1 98.88 157 GLY A N 1
ATOM 1186 C CA . GLY A 1 157 ? 0.562 2.521 3.139 1 98.88 157 GLY A CA 1
ATOM 1187 C C . GLY A 1 157 ? 0.972 1.971 4.492 1 98.88 157 GLY A C 1
ATOM 1188 O O . GLY A 1 157 ? 2.012 1.32 4.613 1 98.88 157 GLY A O 1
ATOM 1189 N N . GLY A 1 158 ? 0.154 2.271 5.52 1 98.88 158 GLY A N 1
ATOM 1190 C CA . GLY A 1 158 ? 0.387 1.673 6.824 1 98.88 158 GLY A CA 1
ATOM 1191 C C . GLY A 1 158 ? 0.367 0.156 6.797 1 98.88 158 GLY A C 1
ATOM 1192 O O . GLY A 1 158 ? 1.197 -0.492 7.438 1 98.88 158 GLY A O 1
ATOM 1193 N N . TYR A 1 159 ? -0.59 -0.422 6.066 1 98.62 159 TYR A N 1
ATOM 1194 C CA . TYR A 1 159 ? -0.616 -1.87 5.898 1 98.62 159 TYR A CA 1
ATOM 1195 C C . TYR A 1 159 ? 0.696 -2.373 5.309 1 98.62 159 TYR A C 1
ATOM 1197 O O . TYR A 1 159 ? 1.255 -3.367 5.777 1 98.62 159 TYR A O 1
ATOM 1205 N N . VAL A 1 160 ? 1.2 -1.68 4.262 1 98.5 160 VAL A N 1
ATOM 1206 C CA . VAL A 1 160 ? 2.432 -2.068 3.58 1 98.5 160 VAL A CA 1
ATOM 1207 C C . VAL A 1 160 ? 3.594 -2.061 4.57 1 98.5 160 VAL A C 1
ATOM 1209 O O . VAL A 1 160 ? 4.352 -3.031 4.656 1 98.5 160 VAL A O 1
ATOM 1212 N N . LEU A 1 161 ? 3.686 -1 5.352 1 98.81 161 LEU A N 1
ATOM 1213 C CA . LEU A 1 161 ? 4.785 -0.846 6.301 1 98.81 161 LEU A CA 1
ATOM 1214 C C . LEU A 1 161 ? 4.695 -1.891 7.406 1 98.81 161 LEU A C 1
ATOM 1216 O O . LEU A 1 161 ? 5.711 -2.467 7.805 1 98.81 161 LEU A O 1
ATOM 1220 N N . ALA A 1 162 ? 3.533 -2.145 7.926 1 98.75 162 ALA A N 1
ATOM 1221 C CA . ALA A 1 162 ? 3.334 -3.117 9 1 98.75 162 ALA A CA 1
ATOM 1222 C C . ALA A 1 162 ? 3.699 -4.523 8.539 1 98.75 162 ALA A C 1
ATOM 1224 O O . ALA A 1 162 ? 4.402 -5.254 9.242 1 98.75 162 ALA A O 1
ATOM 1225 N N . ARG A 1 163 ? 3.256 -4.887 7.355 1 98.12 163 ARG A N 1
ATOM 1226 C CA . ARG A 1 163 ? 3.523 -6.219 6.82 1 98.12 163 ARG A CA 1
ATOM 1227 C C . ARG A 1 163 ? 5.012 -6.402 6.527 1 98.12 163 ARG A C 1
ATOM 1229 O O . ARG A 1 163 ? 5.578 -7.457 6.816 1 98.12 163 ARG A O 1
ATOM 1236 N N . ALA A 1 164 ? 5.602 -5.367 5.992 1 98.44 164 ALA A N 1
ATOM 1237 C CA . ALA A 1 164 ? 7.039 -5.414 5.742 1 98.44 164 ALA A CA 1
ATOM 1238 C C . ALA A 1 164 ? 7.812 -5.637 7.043 1 98.44 164 ALA A C 1
ATOM 1240 O O . ALA A 1 164 ? 8.805 -6.371 7.062 1 98.44 164 ALA A O 1
ATOM 1241 N N . ALA A 1 165 ? 7.344 -5.043 8.094 1 98.38 165 ALA A N 1
ATOM 1242 C CA . ALA A 1 165 ? 8.039 -5.09 9.375 1 98.38 165 ALA A CA 1
ATOM 1243 C C . ALA A 1 165 ? 7.656 -6.34 10.164 1 98.38 165 ALA A C 1
ATOM 1245 O O . ALA A 1 165 ? 8.359 -6.73 11.102 1 98.38 165 ALA A O 1
ATOM 1246 N N . GLY A 1 166 ? 6.527 -6.969 9.852 1 97.62 166 GLY A N 1
ATOM 1247 C CA . GLY A 1 166 ? 5.969 -8.023 10.688 1 97.62 166 GLY A CA 1
ATOM 1248 C C . GLY A 1 166 ? 5.504 -7.527 12.039 1 97.62 166 GLY A C 1
ATOM 1249 O O . GLY A 1 166 ? 5.602 -8.242 13.039 1 97.62 166 GLY A O 1
ATOM 1250 N N . ASP A 1 167 ? 5.125 -6.293 12.062 1 98.12 167 ASP A N 1
ATOM 1251 C CA . ASP A 1 167 ? 4.766 -5.594 13.289 1 98.12 167 ASP A CA 1
ATOM 1252 C C . ASP A 1 167 ? 3.762 -4.48 13.016 1 98.12 167 ASP A C 1
ATOM 1254 O O . ASP A 1 167 ? 3.855 -3.789 12 1 98.12 167 ASP A O 1
ATOM 1258 N N . ALA A 1 168 ? 2.82 -4.301 13.969 1 98.44 168 ALA A N 1
ATOM 1259 C CA . ALA A 1 168 ? 1.774 -3.299 13.773 1 98.44 168 ALA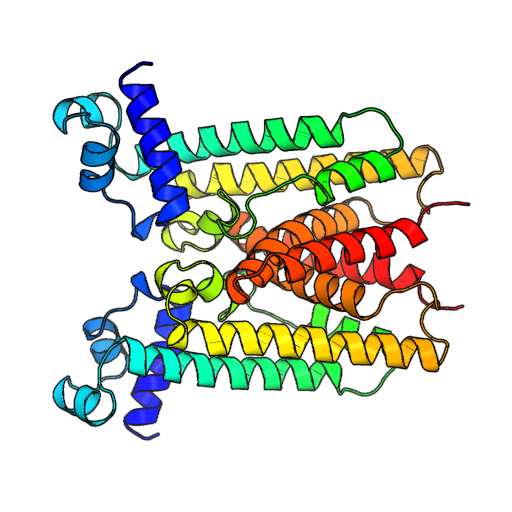 A CA 1
ATOM 1260 C C . ALA A 1 168 ? 2.314 -1.89 14.008 1 98.44 168 ALA A C 1
ATOM 1262 O O . ALA A 1 168 ? 1.675 -0.904 13.633 1 98.44 168 ALA A O 1
ATOM 1263 N N . GLY A 1 169 ? 3.434 -1.711 14.617 1 98.69 169 GLY A N 1
ATOM 1264 C CA . GLY A 1 169 ? 4.008 -0.448 15.055 1 98.69 169 GLY A CA 1
ATOM 1265 C C . GLY A 1 169 ? 4.035 0.605 13.961 1 98.69 169 GLY A C 1
ATOM 1266 O O . GLY A 1 169 ? 3.533 1.716 14.148 1 98.69 169 GLY A O 1
ATOM 1267 N N . PRO A 1 170 ? 4.582 0.249 12.805 1 98.81 170 PRO A N 1
ATOM 1268 C CA . PRO A 1 170 ? 4.664 1.242 11.727 1 98.81 170 PRO A CA 1
ATOM 1269 C C . PRO A 1 170 ? 3.293 1.766 11.305 1 98.81 170 PRO A C 1
ATOM 1271 O O . PRO A 1 170 ? 3.154 2.945 10.969 1 98.81 170 PRO A O 1
ATOM 1274 N N . PHE A 1 171 ? 2.283 0.907 11.312 1 98.88 171 PHE A N 1
ATOM 1275 C CA . PHE A 1 171 ? 0.926 1.34 11 1 98.88 171 PHE A CA 1
ATOM 1276 C C . PHE A 1 171 ? 0.433 2.35 12.031 1 98.88 171 PHE A C 1
ATOM 1278 O O . PHE A 1 171 ? -0.096 3.404 11.672 1 98.88 171 PHE A O 1
ATOM 1285 N N . GLU A 1 172 ? 0.608 2.045 13.25 1 98.81 172 GLU A N 1
ATOM 1286 C CA . GLU A 1 172 ? 0.16 2.902 14.344 1 98.81 172 GLU A CA 1
ATOM 1287 C C . GLU A 1 172 ? 0.866 4.254 14.305 1 98.81 172 GLU A C 1
ATOM 1289 O O . GLU A 1 172 ? 0.232 5.297 14.492 1 98.81 172 GLU A O 1
ATOM 1294 N N . ARG A 1 173 ? 2.127 4.238 14.07 1 98.81 173 ARG A N 1
ATOM 1295 C CA . ARG A 1 173 ? 2.885 5.484 13.977 1 98.81 173 ARG A CA 1
ATOM 1296 C C . ARG A 1 173 ? 2.396 6.332 12.805 1 98.81 173 ARG A C 1
ATOM 1298 O O . ARG A 1 173 ? 2.246 7.551 12.938 1 98.81 173 ARG A O 1
ATOM 1305 N N . ALA A 1 174 ? 2.141 5.695 11.664 1 98.88 174 ALA A N 1
ATOM 1306 C CA . ALA A 1 174 ? 1.671 6.422 10.492 1 98.88 174 ALA A CA 1
ATOM 1307 C C . ALA A 1 174 ? 0.333 7.102 10.758 1 98.88 174 ALA A C 1
ATOM 1309 O O . ALA A 1 174 ? 0.135 8.266 10.398 1 98.88 174 ALA A O 1
ATOM 1310 N N . THR A 1 175 ? -0.585 6.371 11.414 1 98.81 175 THR A N 1
ATOM 1311 C CA . THR A 1 175 ? -1.901 6.926 11.703 1 98.81 175 THR A CA 1
ATOM 1312 C C . THR A 1 175 ? -1.793 8.062 12.727 1 98.81 175 THR A C 1
ATOM 1314 O O . THR A 1 175 ? -2.449 9.094 12.586 1 98.81 175 THR A O 1
ATOM 1317 N N . ARG A 1 176 ? -0.936 7.891 13.734 1 98.44 176 ARG A N 1
ATOM 1318 C CA . ARG A 1 176 ? -0.695 8.969 14.688 1 98.44 176 ARG A CA 1
ATOM 1319 C C . ARG A 1 176 ? -0.101 10.188 13.992 1 98.44 176 ARG A C 1
ATOM 1321 O O . ARG A 1 176 ? -0.467 11.328 14.305 1 98.44 176 ARG A O 1
ATOM 1328 N N . GLY A 1 177 ? 0.818 9.922 13.086 1 98.44 177 GLY A N 1
ATOM 1329 C CA . GLY A 1 177 ? 1.413 11.008 12.32 1 98.44 177 GLY A CA 1
ATOM 1330 C C . GLY A 1 177 ? 0.399 11.797 11.508 1 98.44 177 GLY A C 1
ATOM 1331 O O . GLY A 1 177 ? 0.419 13.023 11.508 1 98.44 177 GLY A O 1
ATOM 1332 N N . ALA A 1 178 ? -0.5 11.094 10.836 1 98.5 178 ALA A N 1
ATOM 1333 C CA . ALA A 1 178 ? -1.549 11.742 10.055 1 98.5 178 ALA A CA 1
ATOM 1334 C C . ALA A 1 178 ? -2.449 12.594 10.945 1 98.5 178 ALA A C 1
ATOM 1336 O O . ALA A 1 178 ? -2.793 13.727 10.594 1 98.5 178 ALA A O 1
ATOM 1337 N N . LEU A 1 179 ? -2.785 12.07 12.078 1 97.75 179 LEU A N 1
ATOM 1338 C CA . LEU A 1 179 ? -3.65 12.789 13.008 1 97.75 179 LEU A CA 1
ATOM 1339 C C . LEU A 1 179 ? -2.945 14.016 13.562 1 97.75 179 LEU A C 1
ATOM 1341 O O . LEU A 1 179 ? -3.564 15.07 13.727 1 97.75 179 LEU A O 1
ATOM 1345 N N . GLY A 1 180 ? -1.653 13.844 13.922 1 96 180 GLY A N 1
ATOM 1346 C CA . GLY A 1 180 ? -0.881 14.992 14.375 1 96 180 GLY A CA 1
ATOM 1347 C C . GLY A 1 180 ? -0.805 16.109 13.352 1 96 180 GLY A C 1
ATOM 1348 O O . GLY A 1 180 ? -0.968 17.281 13.688 1 96 180 GLY A O 1
ATOM 1349 N N . LEU A 1 181 ? -0.615 15.758 12.109 1 96.06 181 LEU A N 1
ATOM 1350 C CA . LEU A 1 181 ? -0.552 16.734 11.023 1 96.06 181 LEU A CA 1
ATOM 1351 C C . LEU A 1 181 ? -1.898 17.422 10.828 1 96.06 181 LEU A C 1
ATOM 1353 O O . LEU A 1 181 ? -1.954 18.641 10.648 1 96.06 181 LEU A O 1
ATOM 1357 N N . LEU A 1 182 ? -2.98 16.609 10.891 1 95.31 182 LEU A N 1
ATOM 1358 C CA . LEU A 1 182 ? -4.324 17.156 10.711 1 95.31 182 LEU A CA 1
ATOM 1359 C C . LEU A 1 182 ? -4.711 18.047 11.875 1 95.31 182 LEU A C 1
ATOM 1361 O O . LEU A 1 182 ? -5.395 19.062 11.688 1 95.31 182 LEU A O 1
ATOM 1365 N N . ALA A 1 183 ? -4.258 17.766 13.07 1 92.56 183 ALA A N 1
ATOM 1366 C CA . ALA A 1 183 ? -4.602 18.516 14.273 1 92.56 183 ALA A CA 1
ATOM 1367 C C . ALA A 1 183 ? -4.098 19.953 14.188 1 92.56 183 ALA A C 1
ATOM 1369 O O . ALA A 1 183 ? -4.723 20.875 14.734 1 92.56 183 ALA A O 1
ATOM 1370 N N . ALA A 1 184 ? -3.037 20.141 13.484 1 86.44 184 ALA A N 1
ATOM 1371 C CA . ALA A 1 184 ? -2.461 21.469 13.352 1 86.44 184 ALA A CA 1
ATOM 1372 C C . ALA A 1 184 ? -3.363 22.391 12.523 1 86.44 184 ALA A C 1
ATOM 1374 O O . ALA A 1 184 ? -3.197 23.609 12.539 1 86.44 184 ALA A O 1
ATOM 1375 N N . HIS A 1 185 ? -4.297 21.797 11.836 1 86.25 185 HIS A N 1
ATOM 1376 C CA . HIS A 1 185 ? -5.199 22.562 10.992 1 86.25 185 HIS A CA 1
ATOM 1377 C C . HIS A 1 185 ? -6.527 22.828 11.695 1 86.25 185 HIS A C 1
ATOM 1379 O O . HIS A 1 185 ? -7.422 23.453 11.125 1 86.25 185 HIS A O 1
ATOM 1385 N N . ARG A 1 186 ? -6.539 22.266 12.867 1 85.31 186 ARG A N 1
ATOM 1386 C CA . ARG A 1 186 ? -7.754 22.547 13.625 1 85.31 186 ARG A CA 1
ATOM 1387 C C . ARG A 1 186 ? -7.762 23.969 14.156 1 85.31 186 ARG A C 1
ATOM 1389 O O . ARG A 1 186 ? -6.723 24.484 14.578 1 85.31 186 ARG A O 1
ATOM 1396 N N . SER A 1 187 ? -8.727 24.656 13.766 1 71.44 187 SER A N 1
ATOM 1397 C CA . SER A 1 187 ? -8.891 26.016 14.281 1 71.44 187 SER A CA 1
ATOM 1398 C C . SER A 1 187 ? -9.094 26 15.797 1 71.44 187 SER A C 1
ATOM 1400 O O . SER A 1 187 ? -9.695 25.078 16.344 1 71.44 187 SER A O 1
ATOM 1402 N N . ALA A 1 188 ? -8.164 26.922 16.469 1 58.12 188 ALA A N 1
ATOM 1403 C CA . ALA A 1 188 ? -8.352 27.188 17.891 1 58.12 188 ALA A CA 1
ATOM 1404 C C . ALA A 1 188 ? -9.766 27.688 18.172 1 58.12 188 ALA A C 1
ATOM 1406 O O . ALA A 1 188 ? -10.383 28.328 17.328 1 58.12 188 ALA A O 1
ATOM 1407 N N . MET B 1 1 ? 28.641 -6.941 -18.234 1 87.81 1 MET B N 1
ATOM 1408 C CA . MET B 1 1 ? 27.656 -7.5 -17.297 1 87.81 1 MET B CA 1
ATOM 1409 C C . MET B 1 1 ? 27.891 -8.992 -17.094 1 87.81 1 MET B C 1
ATOM 1411 O O . MET B 1 1 ? 28.031 -9.742 -18.062 1 87.81 1 MET B O 1
ATOM 1415 N N . THR B 1 2 ? 28.062 -9.391 -15.875 1 94.88 2 THR B N 1
ATOM 1416 C CA . THR B 1 2 ? 28.328 -10.789 -15.578 1 94.88 2 THR B CA 1
ATOM 1417 C C . THR B 1 2 ? 27.047 -11.617 -15.633 1 94.88 2 THR B C 1
ATOM 1419 O O . THR B 1 2 ? 25.953 -11.07 -15.734 1 94.88 2 THR B O 1
ATOM 1422 N N . THR B 1 3 ? 27.203 -12.914 -15.727 1 95.94 3 THR B N 1
ATOM 1423 C CA . THR B 1 3 ? 26.078 -13.828 -15.688 1 95.94 3 THR B CA 1
ATOM 1424 C C . THR B 1 3 ? 25.234 -13.602 -14.43 1 95.94 3 THR B C 1
ATOM 1426 O O . THR B 1 3 ? 24.016 -13.57 -14.492 1 95.94 3 THR B O 1
ATOM 1429 N N . GLN B 1 4 ? 25.953 -13.383 -13.422 1 97.19 4 GLN B N 1
ATOM 1430 C CA . GLN B 1 4 ? 25.281 -13.133 -12.148 1 97.19 4 GLN B CA 1
ATOM 1431 C C . GLN B 1 4 ? 24.453 -11.852 -12.203 1 97.19 4 GLN B C 1
ATOM 1433 O O . GLN B 1 4 ? 23.312 -11.82 -11.719 1 97.19 4 GLN B O 1
ATOM 1438 N N . ASP B 1 5 ? 24.984 -10.812 -12.812 1 97.44 5 ASP B N 1
ATOM 1439 C CA . ASP B 1 5 ? 24.297 -9.539 -12.945 1 97.44 5 ASP B CA 1
ATOM 1440 C C . ASP B 1 5 ? 23.031 -9.695 -13.797 1 97.44 5 ASP B C 1
ATOM 1442 O O . ASP B 1 5 ? 21.984 -9.125 -13.477 1 97.44 5 ASP B O 1
ATOM 1446 N N . ARG B 1 6 ? 23.156 -10.43 -14.828 1 97.56 6 ARG B N 1
ATOM 1447 C CA . ARG B 1 6 ? 22.031 -10.648 -15.727 1 97.56 6 ARG B CA 1
ATOM 1448 C C . ARG B 1 6 ? 20.891 -11.383 -15.008 1 97.56 6 ARG B C 1
ATOM 1450 O O . ARG B 1 6 ? 19.719 -11.047 -15.18 1 97.56 6 ARG B O 1
ATOM 1457 N N . LEU B 1 7 ? 21.281 -12.359 -14.203 1 98.12 7 LEU B N 1
ATOM 1458 C CA . LEU B 1 7 ? 20.297 -13.117 -13.43 1 98.12 7 LEU B CA 1
ATOM 1459 C C . LEU B 1 7 ? 19.594 -12.211 -12.43 1 98.12 7 LEU B C 1
ATOM 1461 O O . LEU B 1 7 ? 18.359 -12.219 -12.344 1 98.12 7 LEU B O 1
ATOM 1465 N N . ILE B 1 8 ? 20.344 -11.383 -11.773 1 98.38 8 ILE B N 1
ATOM 1466 C CA . ILE B 1 8 ? 19.797 -10.523 -10.734 1 98.38 8 ILE B CA 1
ATOM 1467 C C . ILE B 1 8 ? 18.891 -9.469 -11.359 1 98.38 8 ILE B C 1
ATOM 1469 O O . ILE B 1 8 ? 17.766 -9.258 -10.906 1 98.38 8 ILE B O 1
ATOM 1473 N N . GLU B 1 9 ? 19.297 -8.844 -12.438 1 98.19 9 GLU B N 1
ATOM 1474 C CA . GLU B 1 9 ? 18.516 -7.793 -13.086 1 98.19 9 GLU B CA 1
ATOM 1475 C C . GLU B 1 9 ? 17.219 -8.344 -13.664 1 98.19 9 GLU B C 1
ATOM 1477 O O . GLU B 1 9 ? 16.156 -7.723 -13.539 1 98.19 9 GLU B O 1
ATOM 1482 N N . SER B 1 10 ? 17.312 -9.523 -14.25 1 98.25 10 SER B N 1
ATOM 1483 C CA . SER B 1 10 ? 16.125 -10.18 -14.781 1 98.25 10 SER B CA 1
ATOM 1484 C C . SER B 1 10 ? 15.141 -10.523 -13.672 1 98.25 10 SER B C 1
ATOM 1486 O O . SER B 1 10 ? 13.93 -10.375 -13.836 1 98.25 10 SER B O 1
ATOM 1488 N N . THR B 1 11 ? 15.719 -10.953 -12.57 1 98.38 11 THR B N 1
ATOM 1489 C CA . THR B 1 11 ? 14.875 -11.32 -11.438 1 98.38 11 THR B CA 1
ATOM 1490 C C . THR B 1 11 ? 14.227 -10.078 -10.828 1 98.38 11 THR B C 1
ATOM 1492 O O . THR B 1 11 ? 13.047 -10.109 -10.461 1 98.38 11 THR B O 1
ATOM 1495 N N . GLN B 1 12 ? 14.953 -8.953 -10.727 1 98.38 12 GLN B N 1
ATOM 1496 C CA . GLN B 1 12 ? 14.375 -7.688 -10.266 1 98.38 12 GLN B CA 1
ATOM 1497 C C . GLN B 1 12 ? 13.141 -7.316 -11.086 1 98.38 12 GLN B C 1
ATOM 1499 O O . GLN B 1 12 ? 12.094 -6.992 -10.516 1 98.38 12 GLN B O 1
ATOM 1504 N N . ASP B 1 13 ? 13.289 -7.434 -12.352 1 97.62 13 ASP B N 1
ATOM 1505 C CA . ASP B 1 13 ? 12.219 -7.047 -13.258 1 97.62 13 ASP B CA 1
ATOM 1506 C C . ASP B 1 13 ? 11.008 -7.969 -13.109 1 97.62 13 ASP B C 1
ATOM 1508 O O . ASP B 1 13 ? 9.875 -7.504 -13.055 1 97.62 13 ASP B O 1
ATOM 1512 N N . LEU B 1 14 ? 11.273 -9.25 -13.016 1 96.94 14 LEU B N 1
ATOM 1513 C CA . LEU B 1 14 ? 10.195 -10.227 -12.922 1 96.94 14 LEU B CA 1
ATOM 1514 C C . LEU B 1 14 ? 9.445 -10.086 -11.602 1 96.94 14 LEU B C 1
ATOM 1516 O O . LEU B 1 14 ? 8.211 -10.148 -11.57 1 96.94 14 LEU B O 1
ATOM 1520 N N . LEU B 1 15 ? 10.219 -9.867 -10.547 1 96.62 15 LEU B N 1
ATOM 1521 C CA . LEU B 1 15 ? 9.594 -9.672 -9.242 1 96.62 15 LEU B CA 1
ATOM 1522 C C . LEU B 1 15 ? 8.695 -8.438 -9.258 1 96.62 15 LEU B C 1
ATOM 1524 O O . LEU B 1 15 ? 7.602 -8.453 -8.688 1 96.62 15 LEU B O 1
ATOM 1528 N N . TRP B 1 16 ? 9.125 -7.414 -9.906 1 95.88 16 TRP B N 1
ATOM 1529 C CA . TRP B 1 16 ? 8.359 -6.176 -9.992 1 95.88 16 TRP B CA 1
ATOM 1530 C C . TRP B 1 16 ? 7.109 -6.367 -10.844 1 95.88 16 TRP B C 1
ATOM 1532 O O . TRP B 1 16 ? 6.023 -5.902 -10.484 1 95.88 16 TRP B O 1
ATOM 1542 N N . GLU B 1 17 ? 7.188 -7.098 -11.891 1 93.12 17 GLU B N 1
ATOM 1543 C CA . GLU B 1 17 ? 6.117 -7.266 -12.867 1 93.12 17 GLU B CA 1
ATOM 1544 C C . GLU B 1 17 ? 5.086 -8.281 -12.391 1 93.12 17 GLU B C 1
ATOM 1546 O O . GLU B 1 17 ? 3.881 -8.078 -12.562 1 93.12 17 GLU B O 1
ATOM 1551 N N . ARG B 1 18 ? 5.66 -9.359 -11.711 1 91.31 18 ARG B N 1
ATOM 1552 C CA . ARG B 1 18 ? 4.781 -10.508 -11.508 1 91.31 18 ARG B CA 1
ATOM 1553 C C . ARG B 1 18 ? 4.656 -10.844 -10.023 1 91.31 18 ARG B C 1
ATOM 1555 O O . ARG B 1 18 ? 3.805 -11.648 -9.641 1 91.31 18 ARG B O 1
ATOM 1562 N N . GLY B 1 19 ? 5.5 -10.227 -9.234 1 92.69 19 GLY B N 1
ATOM 1563 C CA . GLY B 1 19 ? 5.562 -10.664 -7.848 1 92.69 19 GLY B CA 1
ATOM 1564 C C . GLY B 1 19 ? 6.387 -11.93 -7.66 1 92.69 19 GLY B C 1
ATOM 1565 O O . GLY B 1 19 ? 6.875 -12.508 -8.633 1 92.69 19 GLY B O 1
ATOM 1566 N N . TYR B 1 20 ? 6.523 -12.328 -6.461 1 95 20 TYR B N 1
ATOM 1567 C CA . TYR B 1 20 ? 7.336 -13.492 -6.121 1 95 20 TYR B CA 1
ATOM 1568 C C . TYR B 1 20 ? 6.652 -14.781 -6.555 1 95 20 TYR B C 1
ATOM 1570 O O . TYR B 1 20 ? 7.273 -15.641 -7.191 1 95 20 TYR B O 1
ATOM 1578 N N . VAL B 1 21 ? 5.453 -14.898 -6.25 1 88.44 21 VAL B N 1
ATOM 1579 C CA . VAL B 1 21 ? 4.695 -16.109 -6.582 1 88.44 21 VAL B CA 1
ATOM 1580 C C . VAL B 1 21 ? 4.633 -16.281 -8.102 1 88.44 21 VAL B C 1
ATOM 1582 O O . VAL B 1 21 ? 4.738 -17.391 -8.609 1 88.44 21 VAL B O 1
ATOM 1585 N N . GLY B 1 22 ? 4.559 -15.18 -8.805 1 89.44 22 GLY B N 1
ATOM 1586 C CA . GLY B 1 22 ? 4.418 -15.219 -10.258 1 89.44 22 GLY B CA 1
ATOM 1587 C C . GLY B 1 22 ? 5.742 -15.375 -10.977 1 89.44 22 GLY B C 1
ATOM 1588 O O . GLY B 1 22 ? 5.777 -15.438 -12.211 1 89.44 22 GLY B O 1
ATOM 1589 N N . THR B 1 23 ? 6.809 -15.422 -10.227 1 94.38 23 THR B N 1
ATOM 1590 C CA . THR B 1 23 ? 8.141 -15.57 -10.805 1 94.38 23 THR B CA 1
ATOM 1591 C C . THR B 1 23 ? 8.648 -17 -10.641 1 94.38 23 THR B C 1
ATOM 1593 O O . THR B 1 23 ? 8.641 -17.547 -9.531 1 94.38 23 THR B O 1
ATOM 1596 N N . SER B 1 24 ? 9.016 -17.625 -11.773 1 95.31 24 SER B N 1
ATOM 1597 C CA . SER B 1 24 ? 9.547 -18.984 -11.742 1 95.31 24 SER B CA 1
ATOM 1598 C C . SER B 1 24 ? 11 -19.031 -12.203 1 95.31 24 SER B C 1
ATOM 1600 O O . SER B 1 24 ? 11.461 -18.109 -12.883 1 95.31 24 SER B O 1
ATOM 1602 N N . PRO B 1 25 ? 11.719 -20.141 -11.797 1 96.5 25 PRO B N 1
ATOM 1603 C CA . PRO B 1 25 ? 13.078 -20.297 -12.32 1 96.5 25 PRO B CA 1
ATOM 1604 C C . PRO B 1 25 ? 13.117 -20.312 -13.852 1 96.5 25 PRO B C 1
ATOM 1606 O O . PRO B 1 25 ? 14 -19.688 -14.453 1 96.5 25 PRO B O 1
ATOM 1609 N N . LYS B 1 26 ? 12.156 -20.906 -14.445 1 97.06 26 LYS B N 1
ATOM 1610 C CA . LYS B 1 26 ? 12.086 -20.953 -15.898 1 97.06 26 LYS B CA 1
ATOM 1611 C C . LYS B 1 26 ? 11.938 -19.547 -16.484 1 97.06 26 LYS B C 1
ATOM 1613 O O . LYS B 1 26 ? 12.594 -19.219 -17.469 1 97.06 26 LYS B O 1
ATOM 1618 N N . ALA B 1 27 ? 11.086 -18.75 -15.953 1 97 27 ALA B N 1
ATOM 1619 C CA . ALA B 1 27 ? 10.891 -17.375 -16.422 1 97 27 ALA B CA 1
ATOM 1620 C C . ALA B 1 27 ? 12.18 -16.562 -16.297 1 97 27 ALA B C 1
ATOM 1622 O O . ALA B 1 27 ? 12.5 -15.75 -17.172 1 97 27 ALA B O 1
ATOM 1623 N N . ILE B 1 28 ? 12.93 -16.766 -15.188 1 97.81 28 ILE B N 1
ATOM 1624 C CA . ILE B 1 28 ? 14.188 -16.062 -14.969 1 97.81 28 ILE B CA 1
ATOM 1625 C C . ILE B 1 28 ? 15.203 -16.469 -16.031 1 97.81 28 ILE B C 1
ATOM 1627 O O . ILE B 1 28 ? 15.906 -15.617 -16.578 1 97.81 28 ILE B O 1
ATOM 1631 N N . GLN B 1 29 ? 15.227 -17.781 -16.297 1 97.75 29 GLN B N 1
ATOM 1632 C CA . GLN B 1 29 ? 16.141 -18.297 -17.328 1 97.75 29 GLN B CA 1
ATOM 1633 C C . GLN B 1 29 ? 15.812 -17.703 -18.688 1 97.75 29 GLN B C 1
ATOM 1635 O O . GLN B 1 29 ? 16.703 -17.234 -19.406 1 97.75 29 GLN B O 1
ATOM 1640 N N . GLN B 1 30 ? 14.578 -17.672 -19.047 1 98.06 30 GLN B N 1
ATOM 1641 C CA . GLN B 1 30 ? 14.133 -17.141 -20.328 1 98.06 30 GLN B CA 1
ATOM 1642 C C . GLN B 1 30 ? 14.453 -15.648 -20.453 1 98.06 30 GLN B C 1
ATOM 1644 O O . GLN B 1 30 ? 14.984 -15.203 -21.469 1 98.06 30 GLN B O 1
ATOM 1649 N N . ARG B 1 31 ? 14.25 -14.883 -19.422 1 97.06 31 ARG B N 1
ATOM 1650 C CA . ARG B 1 31 ? 14.469 -13.438 -19.438 1 97.06 31 ARG B CA 1
ATOM 1651 C C . ARG B 1 31 ? 15.961 -13.109 -19.438 1 97.06 31 ARG B C 1
ATOM 1653 O O . ARG B 1 31 ? 16.391 -12.172 -20.109 1 97.06 31 ARG B O 1
ATOM 1660 N N . SER B 1 32 ? 16.719 -13.852 -18.688 1 97.62 32 SER B N 1
ATOM 1661 C CA . SER B 1 32 ? 18.141 -13.555 -18.516 1 97.62 32 SER B CA 1
ATOM 1662 C C . SER B 1 32 ? 18.969 -14.133 -19.656 1 97.62 32 SER B C 1
ATOM 1664 O O . SER B 1 32 ? 20.094 -13.719 -19.875 1 97.62 32 SER B O 1
ATOM 1666 N N . GLY B 1 33 ? 18.438 -15.195 -20.297 1 97.81 33 GLY B N 1
ATOM 1667 C CA . GLY B 1 33 ? 19.203 -15.938 -21.281 1 97.81 33 GLY B CA 1
ATOM 1668 C C . GLY B 1 33 ? 20.25 -16.844 -20.672 1 97.81 33 GLY B C 1
ATOM 1669 O O . GLY B 1 33 ? 21.203 -17.25 -21.359 1 97.81 33 GLY B O 1
ATOM 1670 N N . VAL B 1 34 ? 20.172 -17.078 -19.391 1 97.12 34 VAL B N 1
ATOM 1671 C CA . VAL B 1 34 ? 21.141 -17.906 -18.672 1 97.12 34 VAL B CA 1
ATOM 1672 C C . VAL B 1 34 ? 20.562 -19.297 -18.453 1 97.12 34 VAL B C 1
ATOM 1674 O O . VAL B 1 34 ? 19.406 -19.453 -18.031 1 97.12 34 VAL B O 1
ATOM 1677 N N . GLY B 1 35 ? 21.344 -20.344 -18.812 1 96.31 35 GLY B N 1
ATOM 1678 C CA . GLY B 1 35 ? 20.906 -21.719 -18.672 1 96.31 35 GLY B CA 1
ATOM 1679 C C . GLY B 1 35 ? 20.781 -22.156 -17.234 1 96.31 35 GLY B C 1
ATOM 1680 O O . GLY B 1 35 ? 21.312 -21.5 -16.328 1 96.31 35 GLY B O 1
ATOM 1681 N N . GLN B 1 36 ? 20.047 -23.281 -17.062 1 95.62 36 GLN B N 1
ATOM 1682 C CA . GLN B 1 36 ? 19.75 -23.828 -15.742 1 95.62 36 GLN B CA 1
ATOM 1683 C C . GLN B 1 36 ? 21.031 -24.125 -14.969 1 95.62 36 GLN B C 1
ATOM 1685 O O . GLN B 1 36 ? 21.156 -23.75 -13.797 1 95.62 36 GLN B O 1
ATOM 1690 N N . GLY B 1 37 ? 21.969 -24.734 -15.594 1 95.38 37 GLY B N 1
ATOM 1691 C CA . GLY B 1 37 ? 23.234 -25.094 -14.938 1 95.38 37 GLY B CA 1
ATOM 1692 C C . GLY B 1 37 ? 23.984 -23.891 -14.398 1 95.38 37 GLY B C 1
ATOM 1693 O O . GLY B 1 37 ? 24.406 -23.891 -13.242 1 95.38 37 GLY B O 1
ATOM 1694 N N . SER B 1 38 ? 24.141 -22.953 -15.195 1 96.06 38 SER B N 1
ATOM 1695 C CA . SER B 1 38 ? 24.828 -21.719 -14.805 1 96.06 38 SER B CA 1
ATOM 1696 C C . SER B 1 38 ? 24.094 -21.016 -13.672 1 96.06 38 SER B C 1
ATOM 1698 O O . SER B 1 38 ? 24.719 -20.516 -12.742 1 96.06 38 SER B O 1
ATOM 1700 N N . MET B 1 39 ? 22.766 -20.922 -13.703 1 96.81 39 MET B N 1
ATOM 1701 C CA . MET B 1 39 ? 21.969 -20.281 -12.656 1 96.81 39 MET B CA 1
ATOM 1702 C C . MET B 1 39 ? 22.234 -20.938 -11.305 1 96.81 39 MET B C 1
ATOM 1704 O O . MET B 1 39 ? 22.5 -20.25 -10.312 1 96.81 39 MET B O 1
ATOM 1708 N N . TYR B 1 40 ? 22.281 -22.281 -11.289 1 95.94 40 TYR B N 1
ATOM 1709 C CA . TYR B 1 40 ? 22.422 -23 -10.031 1 95.94 40 TYR B CA 1
ATOM 1710 C C . TYR B 1 40 ? 23.875 -23.016 -9.562 1 95.94 40 TYR B C 1
ATOM 1712 O O . TYR B 1 40 ? 24.156 -23.328 -8.406 1 95.94 40 TYR B O 1
ATOM 1720 N N . HIS B 1 41 ? 24.781 -22.703 -10.492 1 96.56 41 HIS B N 1
ATOM 1721 C CA . HIS B 1 41 ? 26.172 -22.469 -10.102 1 96.56 41 HIS B CA 1
ATOM 1722 C C . HIS B 1 41 ? 26.297 -21.219 -9.242 1 96.56 41 HIS B C 1
ATOM 1724 O O . HIS B 1 41 ? 27.094 -21.188 -8.289 1 96.56 41 HIS B O 1
ATOM 1730 N N . HIS B 1 42 ? 25.5 -20.25 -9.562 1 96.88 42 HIS B N 1
ATOM 1731 C CA . HIS B 1 42 ? 25.594 -18.953 -8.898 1 96.88 42 HIS B CA 1
ATOM 1732 C C . HIS B 1 42 ? 24.641 -18.859 -7.719 1 96.88 42 HIS B C 1
ATOM 1734 O O . HIS B 1 42 ? 24.906 -18.156 -6.742 1 96.88 42 HIS B O 1
ATOM 1740 N N . PHE B 1 43 ? 23.438 -19.547 -7.828 1 97.69 43 PHE B N 1
ATOM 1741 C CA . PHE B 1 43 ? 22.406 -19.453 -6.801 1 97.69 43 PHE B CA 1
ATOM 1742 C C . PHE B 1 43 ? 21.828 -20.828 -6.484 1 97.69 43 PHE B C 1
ATOM 1744 O O . PHE B 1 43 ? 21.641 -21.641 -7.383 1 97.69 43 PHE B O 1
ATOM 1751 N N . THR B 1 44 ? 21.422 -20.984 -5.211 1 95.44 44 THR B N 1
ATOM 1752 C CA . THR B 1 44 ? 20.984 -22.281 -4.727 1 95.44 44 THR B CA 1
ATOM 1753 C C . THR B 1 44 ? 19.516 -22.516 -5.043 1 95.44 44 THR B C 1
ATOM 1755 O O . THR B 1 44 ? 18.984 -23.609 -4.832 1 95.44 44 THR B O 1
ATOM 1758 N N . GLY B 1 45 ? 18.844 -21.453 -5.578 1 93.94 45 GLY B N 1
ATOM 1759 C CA . GLY B 1 45 ? 17.438 -21.562 -5.906 1 93.94 45 GLY B CA 1
ATOM 1760 C C . GLY B 1 45 ? 16.734 -20.219 -5.992 1 93.94 45 GLY B C 1
ATOM 1761 O O . GLY B 1 45 ? 17.375 -19.172 -5.871 1 93.94 45 GLY B O 1
ATOM 1762 N N . LYS B 1 46 ? 15.438 -20.344 -6.172 1 94.75 46 LYS B N 1
ATOM 1763 C CA . LYS B 1 46 ? 14.617 -19.156 -6.375 1 94.75 46 LYS B CA 1
ATOM 1764 C C . LYS B 1 46 ? 14.711 -18.219 -5.172 1 94.75 46 LYS B C 1
ATOM 1766 O O . LYS B 1 46 ? 14.93 -17.016 -5.328 1 94.75 46 LYS B O 1
ATOM 1771 N N . PRO B 1 47 ? 14.672 -18.766 -3.898 1 96.06 47 PRO B N 1
ATOM 1772 C CA . PRO B 1 47 ? 14.727 -17.844 -2.764 1 96.06 47 PRO B CA 1
ATOM 1773 C C . PRO B 1 47 ? 16.047 -17.094 -2.682 1 96.06 47 PRO B C 1
ATOM 1775 O O . PRO B 1 47 ? 16.062 -15.891 -2.391 1 96.06 47 PRO B O 1
ATOM 1778 N N . ASP B 1 48 ? 17.047 -17.766 -2.961 1 97.5 48 ASP B N 1
ATOM 1779 C CA . ASP B 1 48 ? 18.375 -17.156 -2.918 1 97.5 48 ASP B CA 1
ATOM 1780 C C . ASP B 1 48 ? 18.516 -16.062 -3.971 1 97.5 48 ASP B C 1
ATOM 1782 O O . ASP B 1 48 ? 19 -14.961 -3.672 1 97.5 48 ASP B O 1
ATOM 1786 N N . LEU B 1 49 ? 18.156 -16.375 -5.156 1 97.94 49 LEU B N 1
ATOM 1787 C CA . LEU B 1 49 ? 18.219 -15.422 -6.262 1 97.94 49 LEU B CA 1
ATOM 1788 C C . LEU B 1 49 ? 17.281 -14.25 -6.02 1 97.94 49 LEU B C 1
ATOM 1790 O O . LEU B 1 49 ? 17.641 -13.102 -6.25 1 97.94 49 LEU B O 1
ATOM 1794 N N . ALA B 1 50 ? 16.094 -14.508 -5.531 1 98.25 50 ALA B N 1
ATOM 1795 C CA . ALA B 1 50 ? 15.133 -13.461 -5.211 1 98.25 50 ALA B CA 1
ATOM 1796 C C . ALA B 1 50 ? 15.664 -12.531 -4.129 1 98.25 50 ALA B C 1
ATOM 1798 O O . ALA B 1 50 ? 15.516 -11.305 -4.219 1 98.25 50 ALA B O 1
ATOM 1799 N N . ALA B 1 51 ? 16.281 -13.07 -3.123 1 98.25 51 ALA B N 1
ATOM 1800 C CA . ALA B 1 51 ? 16.844 -12.266 -2.051 1 98.25 51 ALA B CA 1
ATOM 1801 C C . ALA B 1 51 ? 17.922 -11.328 -2.586 1 98.25 51 ALA B C 1
ATOM 1803 O O . ALA B 1 51 ? 17.984 -10.156 -2.213 1 98.25 51 ALA B O 1
ATOM 1804 N N . ALA B 1 52 ? 18.703 -11.867 -3.434 1 98.44 52 ALA B N 1
ATOM 1805 C CA . ALA B 1 52 ? 19.766 -11.055 -4.043 1 98.44 52 ALA B CA 1
ATOM 1806 C C . ALA B 1 52 ? 19.156 -9.93 -4.879 1 98.44 52 ALA B C 1
ATOM 1808 O O . ALA B 1 52 ? 19.625 -8.789 -4.824 1 98.44 52 ALA B O 1
ATOM 1809 N N . ALA B 1 53 ? 18.188 -10.242 -5.676 1 98.69 53 ALA B N 1
ATOM 1810 C CA . ALA B 1 53 ? 17.5 -9.25 -6.496 1 98.69 53 ALA B CA 1
ATOM 1811 C C . ALA B 1 53 ? 16.844 -8.18 -5.629 1 98.69 53 ALA B C 1
ATOM 1813 O O . ALA B 1 53 ? 16.906 -6.992 -5.945 1 98.69 53 ALA B O 1
ATOM 1814 N N . LEU B 1 54 ? 16.234 -8.586 -4.531 1 98.62 54 LEU B N 1
ATOM 1815 C CA . LEU B 1 54 ? 15.586 -7.652 -3.617 1 98.62 54 LEU B CA 1
ATOM 1816 C C . LEU B 1 54 ? 16.609 -6.742 -2.941 1 98.62 54 LEU B C 1
ATOM 1818 O O . LEU B 1 54 ? 16.359 -5.551 -2.758 1 98.62 54 LEU B O 1
ATOM 1822 N N . ARG B 1 55 ? 17.719 -7.262 -2.572 1 98.56 55 ARG B N 1
ATOM 1823 C CA . ARG B 1 55 ? 18.75 -6.449 -1.95 1 98.56 55 ARG B CA 1
ATOM 1824 C C . ARG B 1 55 ? 19.281 -5.395 -2.918 1 98.56 55 ARG B C 1
ATOM 1826 O O . ARG B 1 55 ? 19.5 -4.246 -2.529 1 98.56 55 ARG B O 1
ATOM 1833 N N . ARG B 1 56 ? 19.438 -5.82 -4.156 1 98.31 56 ARG B N 1
ATOM 1834 C CA . ARG B 1 56 ? 19.875 -4.855 -5.16 1 98.31 56 ARG B CA 1
ATOM 1835 C C . ARG B 1 56 ? 18.812 -3.777 -5.379 1 98.31 56 ARG B C 1
ATOM 1837 O O . ARG B 1 56 ? 19.141 -2.59 -5.465 1 98.31 56 ARG B O 1
ATOM 1844 N N . SER B 1 57 ? 17.578 -4.156 -5.516 1 98.31 57 SER B N 1
ATOM 1845 C CA . SER B 1 57 ? 16.484 -3.205 -5.648 1 98.31 57 SER B CA 1
ATOM 1846 C C . SER B 1 57 ? 16.406 -2.27 -4.445 1 98.31 57 SER B C 1
ATOM 1848 O O . SER B 1 57 ? 16.156 -1.072 -4.598 1 98.31 57 SER B O 1
ATOM 1850 N N . ALA B 1 58 ? 16.625 -2.824 -3.268 1 98.56 58 ALA B N 1
ATOM 1851 C CA . ALA B 1 58 ? 16.625 -2.049 -2.031 1 98.56 58 ALA B CA 1
ATOM 1852 C C . ALA B 1 58 ? 17.703 -0.978 -2.049 1 98.56 58 ALA B C 1
ATOM 1854 O O . ALA B 1 58 ? 17.453 0.183 -1.725 1 98.56 58 ALA B O 1
ATOM 1855 N N . GLU B 1 59 ? 18.859 -1.384 -2.439 1 98.38 59 GLU B N 1
ATOM 1856 C CA . GLU B 1 59 ? 19.984 -0.449 -2.518 1 98.38 59 GLU B CA 1
ATOM 1857 C C . GLU B 1 59 ? 19.688 0.678 -3.504 1 98.38 59 GLU B C 1
ATOM 1859 O O . GLU B 1 59 ? 19.969 1.847 -3.219 1 98.38 59 GLU B O 1
ATOM 1864 N N . GLN B 1 60 ? 19.172 0.31 -4.633 1 98.12 60 GLN B N 1
ATOM 1865 C CA . GLN B 1 60 ? 18.828 1.293 -5.656 1 98.12 60 GLN B CA 1
ATOM 1866 C C . GLN B 1 60 ? 17.766 2.262 -5.148 1 98.12 60 GLN B C 1
ATOM 1868 O O . GLN B 1 60 ? 17.891 3.475 -5.328 1 98.12 60 GLN B O 1
ATOM 1873 N N . MET B 1 61 ? 16.766 1.764 -4.465 1 98.06 61 MET B N 1
ATOM 1874 C CA . MET B 1 61 ? 15.68 2.594 -3.939 1 98.06 61 MET B CA 1
ATOM 1875 C C . MET B 1 61 ? 16.203 3.557 -2.877 1 98.06 61 MET B C 1
ATOM 1877 O O . MET B 1 61 ? 15.852 4.734 -2.877 1 98.06 61 MET B O 1
ATOM 1881 N N . ARG B 1 62 ? 17.031 3.055 -1.996 1 98.56 62 ARG B N 1
ATOM 1882 C CA . ARG B 1 62 ? 17.594 3.902 -0.945 1 98.56 62 ARG B CA 1
ATOM 1883 C C . ARG B 1 62 ? 18.484 4.992 -1.531 1 98.56 62 ARG B C 1
ATOM 1885 O O . ARG 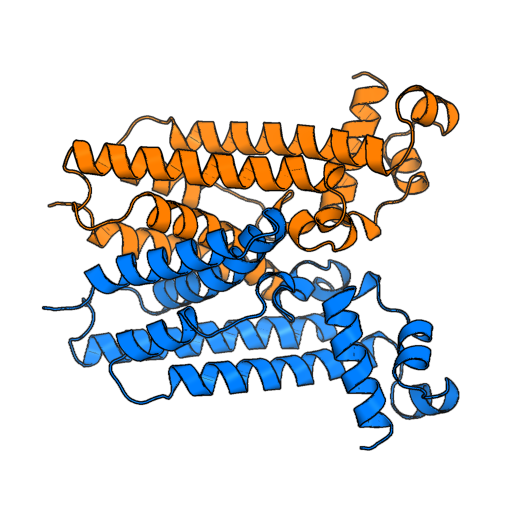B 1 62 ? 18.453 6.133 -1.069 1 98.56 62 ARG B O 1
ATOM 1892 N N . GLY B 1 63 ? 19.25 4.59 -2.572 1 98.62 63 GLY B N 1
ATOM 1893 C CA . GLY B 1 63 ? 20.094 5.578 -3.234 1 98.62 63 GLY B CA 1
ATOM 1894 C C . GLY B 1 63 ? 19.297 6.707 -3.863 1 98.62 63 GLY B C 1
ATOM 1895 O O . GLY B 1 63 ? 19.641 7.883 -3.701 1 98.62 63 GLY B O 1
ATOM 1896 N N . ILE B 1 64 ? 18.25 6.406 -4.543 1 98.25 64 ILE B N 1
ATOM 1897 C CA . ILE B 1 64 ? 17.375 7.387 -5.191 1 98.25 64 ILE B CA 1
ATOM 1898 C C . ILE B 1 64 ? 16.734 8.281 -4.137 1 98.25 64 ILE B C 1
ATOM 1900 O O . ILE B 1 64 ? 16.703 9.508 -4.289 1 98.25 64 ILE B O 1
ATOM 1904 N N . ALA B 1 65 ? 16.203 7.68 -3.045 1 98.56 65 ALA B N 1
ATOM 1905 C CA . ALA B 1 65 ? 15.562 8.445 -1.974 1 98.56 65 ALA B CA 1
ATOM 1906 C C . ALA B 1 65 ? 16.562 9.367 -1.29 1 98.56 65 ALA B C 1
ATOM 1908 O O . ALA B 1 65 ? 16.25 10.516 -0.976 1 98.56 65 ALA B O 1
ATOM 1909 N N . GLU B 1 66 ? 17.719 8.844 -1.075 1 98.62 66 GLU B N 1
ATOM 1910 C CA . GLU B 1 66 ? 18.75 9.641 -0.405 1 98.62 66 GLU B CA 1
ATOM 1911 C C . GLU B 1 66 ? 19.109 10.875 -1.228 1 98.62 66 GLU B C 1
ATOM 1913 O O . GLU B 1 66 ? 19.375 11.938 -0.671 1 98.62 66 GLU B O 1
ATOM 1918 N N . ALA B 1 67 ? 19.156 10.734 -2.525 1 98.25 67 ALA B N 1
ATOM 1919 C CA . ALA B 1 67 ? 19.469 11.867 -3.396 1 98.25 67 ALA B CA 1
ATOM 1920 C C . ALA B 1 67 ? 18.469 13.008 -3.18 1 98.25 67 ALA B C 1
ATOM 1922 O O . ALA B 1 67 ? 18.844 14.18 -3.188 1 98.25 67 ALA B O 1
ATOM 1923 N N . ASP B 1 68 ? 17.203 12.711 -3.014 1 98.19 68 ASP B N 1
ATOM 1924 C CA . ASP B 1 68 ? 16.172 13.703 -2.723 1 98.19 68 ASP B CA 1
ATOM 1925 C C . ASP B 1 68 ? 16.344 14.281 -1.321 1 98.19 68 ASP B C 1
ATOM 1927 O O . ASP B 1 68 ? 16.312 15.5 -1.141 1 98.19 68 ASP B O 1
ATOM 1931 N N . LEU B 1 69 ? 16.578 13.406 -0.325 1 98.56 69 LEU B N 1
ATOM 1932 C CA . LEU B 1 69 ? 16.516 13.766 1.087 1 98.56 69 LEU B CA 1
ATOM 1933 C C . LEU B 1 69 ? 17.797 14.469 1.526 1 98.56 69 LEU B C 1
ATOM 1935 O O . LEU B 1 69 ? 17.828 15.133 2.562 1 98.56 69 LEU B O 1
ATOM 1939 N N . ALA B 1 70 ? 18.859 14.328 0.73 1 97.44 70 ALA B N 1
ATOM 1940 C CA . ALA B 1 70 ? 20.141 14.945 1.057 1 97.44 70 ALA B CA 1
ATOM 1941 C C . ALA B 1 70 ? 20.359 16.219 0.251 1 97.44 70 ALA B C 1
ATOM 1943 O O . ALA B 1 70 ? 21.375 16.891 0.411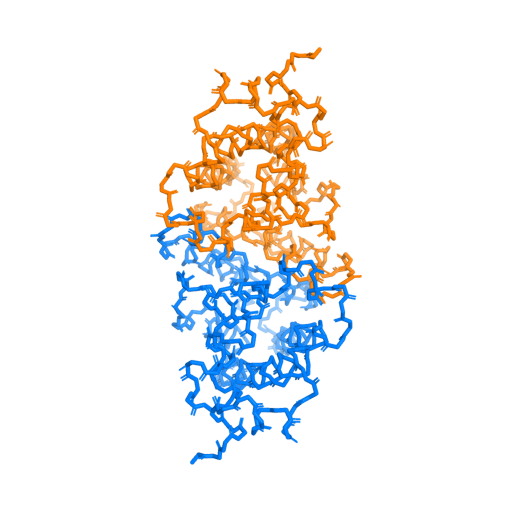 1 97.44 70 ALA B O 1
ATOM 1944 N N . ALA B 1 71 ? 19.422 16.547 -0.646 1 96.44 71 ALA B N 1
ATOM 1945 C CA . ALA B 1 71 ? 19.562 17.734 -1.469 1 96.44 71 ALA B CA 1
ATOM 1946 C C . ALA B 1 71 ? 19.594 19 -0.605 1 96.44 71 ALA B C 1
ATOM 1948 O O . ALA B 1 71 ? 19.156 18.969 0.553 1 96.44 71 ALA B O 1
ATOM 1949 N N . PRO B 1 72 ? 20.125 20.094 -1.124 1 96.12 72 PRO B N 1
ATOM 1950 C CA . PRO B 1 72 ? 20.094 21.344 -0.363 1 96.12 72 PRO B CA 1
ATOM 1951 C C . PRO B 1 72 ? 18.672 21.844 -0.123 1 96.12 72 PRO B C 1
ATOM 1953 O O . PRO B 1 72 ? 17.75 21.484 -0.861 1 96.12 72 PRO B O 1
ATOM 1956 N N . GLY B 1 73 ? 18.516 22.703 0.888 1 96.38 73 GLY B N 1
ATOM 1957 C CA . GLY B 1 73 ? 17.219 23.297 1.212 1 96.38 73 GLY B CA 1
ATOM 1958 C C . GLY B 1 73 ? 16.75 22.969 2.619 1 96.38 73 GLY B C 1
ATOM 1959 O O . GLY B 1 73 ? 17.453 22.297 3.373 1 96.38 73 GLY B O 1
ATOM 1960 N N . THR B 1 74 ? 15.609 23.5 2.977 1 96.81 74 THR B N 1
ATOM 1961 C CA . THR B 1 74 ? 15.031 23.25 4.289 1 96.81 74 THR B CA 1
ATOM 1962 C C . THR B 1 74 ? 14.578 21.797 4.406 1 96.81 74 THR B C 1
ATOM 1964 O O . THR B 1 74 ? 14.516 21.078 3.406 1 96.81 74 THR B O 1
ATOM 1967 N N . ALA B 1 75 ? 14.305 21.375 5.629 1 97.44 75 ALA B N 1
ATOM 1968 C CA . ALA B 1 75 ? 13.758 20.031 5.848 1 97.44 75 ALA B CA 1
ATOM 1969 C C . ALA B 1 75 ? 12.477 19.828 5.051 1 97.44 75 ALA B C 1
ATOM 1971 O O . ALA B 1 75 ? 12.281 18.766 4.441 1 97.44 75 ALA B O 1
ATOM 1972 N N . TYR B 1 76 ? 11.648 20.844 5.023 1 97.38 76 TYR B N 1
ATOM 1973 C CA . TYR B 1 76 ? 10.406 20.766 4.262 1 97.38 76 TYR B CA 1
ATOM 1974 C C . TYR B 1 76 ? 10.688 20.578 2.775 1 97.38 76 TYR B C 1
ATOM 1976 O O . TYR B 1 76 ? 10.078 19.719 2.129 1 97.38 76 TYR B O 1
ATOM 1984 N N . ASP B 1 77 ? 11.625 21.344 2.248 1 97.62 77 ASP B N 1
ATOM 1985 C CA . ASP B 1 77 ? 11.953 21.266 0.829 1 97.62 77 ASP B CA 1
ATOM 1986 C C . ASP B 1 77 ? 12.438 19.859 0.457 1 97.62 77 ASP B C 1
ATOM 1988 O O . ASP B 1 77 ? 12.102 19.344 -0.611 1 97.62 77 ASP B O 1
ATOM 1992 N N . ARG B 1 78 ? 13.211 19.297 1.279 1 98.5 78 ARG B N 1
ATOM 1993 C CA . ARG B 1 78 ? 13.789 17.984 1.024 1 98.5 78 ARG B CA 1
ATOM 1994 C C . ARG B 1 78 ? 12.719 16.891 1.097 1 98.5 78 ARG B C 1
ATOM 1996 O O . ARG B 1 78 ? 12.688 15.992 0.256 1 98.5 78 ARG B O 1
ATOM 2003 N N . ILE B 1 79 ? 11.805 16.953 2.051 1 98.5 79 ILE B N 1
ATOM 2004 C CA . ILE B 1 79 ? 10.688 16.031 2.137 1 98.5 79 ILE B CA 1
ATOM 2005 C C . ILE B 1 79 ? 9.773 16.219 0.926 1 98.5 79 ILE B C 1
ATOM 2007 O O . ILE B 1 79 ? 9.289 15.234 0.35 1 98.5 79 ILE B O 1
ATOM 2011 N N . ALA B 1 80 ? 9.586 17.453 0.521 1 98.5 80 ALA B N 1
ATOM 2012 C CA . ALA B 1 80 ? 8.773 17.75 -0.657 1 98.5 80 ALA B CA 1
ATOM 2013 C C . ALA B 1 80 ? 9.398 17.156 -1.915 1 98.5 80 ALA B C 1
ATOM 2015 O O . ALA B 1 80 ? 8.688 16.609 -2.77 1 98.5 80 ALA B O 1
ATOM 2016 N N . ALA B 1 81 ? 10.688 17.219 -2.045 1 98.69 81 ALA B N 1
ATOM 2017 C CA . ALA B 1 81 ? 11.383 16.625 -3.188 1 98.69 81 ALA B CA 1
ATOM 2018 C C . ALA B 1 81 ? 11.164 15.125 -3.248 1 98.69 81 ALA B C 1
ATOM 2020 O O . ALA B 1 81 ? 10.898 14.57 -4.32 1 98.69 81 ALA B O 1
ATOM 2021 N N . TYR B 1 82 ? 11.227 14.477 -2.107 1 98.81 82 TYR B N 1
ATOM 2022 C CA . TYR B 1 82 ? 10.977 13.039 -2.012 1 98.81 82 TYR B CA 1
ATOM 2023 C C . TYR B 1 82 ? 9.547 12.703 -2.42 1 98.81 82 TYR B C 1
ATOM 2025 O O . TYR B 1 82 ? 9.32 11.773 -3.189 1 98.81 82 TYR B O 1
ATOM 2033 N N . LEU B 1 83 ? 8.594 13.484 -1.947 1 98.81 83 LEU B N 1
ATOM 2034 C CA . LEU B 1 83 ? 7.18 13.227 -2.203 1 98.81 83 LEU B CA 1
ATOM 2035 C C . LEU B 1 83 ? 6.828 13.516 -3.658 1 98.81 83 LEU B C 1
ATOM 2037 O O . LEU B 1 83 ? 6.004 12.82 -4.254 1 98.81 83 LEU B O 1
ATOM 2041 N N . ARG B 1 84 ? 7.469 14.461 -4.285 1 97.81 84 ARG B N 1
ATOM 2042 C CA . ARG B 1 84 ? 7.098 14.953 -5.609 1 97.81 84 ARG B CA 1
ATOM 2043 C C . ARG B 1 84 ? 7.91 14.258 -6.695 1 97.81 84 ARG B C 1
ATOM 2045 O O . ARG B 1 84 ? 7.656 14.453 -7.887 1 97.81 84 ARG B O 1
ATOM 2052 N N . ARG B 1 85 ? 8.883 13.523 -6.285 1 97.75 85 ARG B N 1
ATOM 2053 C CA . ARG B 1 85 ? 9.727 12.859 -7.27 1 97.75 85 ARG B CA 1
ATOM 2054 C C . ARG B 1 85 ? 8.891 12.117 -8.305 1 97.75 85 ARG B C 1
ATOM 2056 O O . ARG B 1 85 ? 7.895 11.477 -7.953 1 97.75 85 ARG B O 1
ATOM 2063 N N . ASP B 1 86 ? 9.344 12.156 -9.562 1 96.94 86 ASP B N 1
ATOM 2064 C CA . ASP B 1 86 ? 8.672 11.406 -10.617 1 96.94 86 ASP B CA 1
ATOM 2065 C C . ASP B 1 86 ? 8.805 9.898 -10.391 1 96.94 86 ASP B C 1
ATOM 2067 O O . ASP B 1 86 ? 9.906 9.398 -10.133 1 96.94 86 ASP B O 1
ATOM 2071 N N . ARG B 1 87 ? 7.703 9.234 -10.406 1 97.69 87 ARG B N 1
ATOM 2072 C CA . ARG B 1 87 ? 7.617 7.789 -10.242 1 97.69 87 ARG B CA 1
ATOM 2073 C C . ARG B 1 87 ? 6.703 7.172 -11.297 1 97.69 87 ARG B C 1
ATOM 2075 O O . ARG B 1 87 ? 5.793 7.832 -11.797 1 97.69 87 ARG B O 1
ATOM 2082 N N . ASP B 1 88 ? 7.035 5.949 -11.68 1 96.38 88 ASP B N 1
ATOM 2083 C CA . ASP B 1 88 ? 6.062 5.156 -12.43 1 96.38 88 ASP B CA 1
ATOM 2084 C C . ASP B 1 88 ? 4.996 4.578 -11.5 1 96.38 88 ASP B C 1
ATOM 2086 O O . ASP B 1 88 ? 5.008 3.379 -11.211 1 96.38 88 ASP B O 1
ATOM 2090 N N . VAL B 1 89 ? 4.082 5.375 -11.148 1 97.56 89 VAL B N 1
ATOM 2091 C CA . VAL B 1 89 ? 3.197 5.055 -10.031 1 97.56 89 VAL B CA 1
ATOM 2092 C C . VAL B 1 89 ? 2.277 3.898 -10.422 1 97.56 89 VAL B C 1
ATOM 2094 O O . VAL B 1 89 ? 1.803 3.16 -9.555 1 97.56 89 VAL B O 1
ATOM 2097 N N . LEU B 1 90 ? 2.016 3.732 -11.75 1 97.19 90 LEU B N 1
ATOM 2098 C CA . LEU B 1 90 ? 1.098 2.682 -12.172 1 97.19 90 LEU B CA 1
ATOM 2099 C C . LEU B 1 90 ? 1.791 1.323 -12.18 1 97.19 90 LEU B C 1
ATOM 2101 O O . LEU B 1 90 ? 1.129 0.284 -12.203 1 97.19 90 LEU B O 1
ATOM 2105 N N . ARG B 1 91 ? 3.121 1.281 -12.133 1 95.81 91 ARG B N 1
ATOM 2106 C CA . ARG B 1 91 ? 3.857 0.032 -11.969 1 95.81 91 ARG B CA 1
ATOM 2107 C C . ARG B 1 91 ? 3.943 -0.36 -10.492 1 95.81 91 ARG B C 1
ATOM 2109 O O . ARG B 1 91 ? 4.211 -1.52 -10.172 1 95.81 91 ARG B O 1
ATOM 2116 N N . GLY B 1 92 ? 3.773 0.616 -9.617 1 96.81 92 GLY B N 1
ATOM 2117 C CA . GLY B 1 92 ? 3.811 0.362 -8.188 1 96.81 92 GLY B CA 1
ATOM 2118 C C . GLY B 1 92 ? 5.215 0.366 -7.617 1 96.81 92 GLY B C 1
ATOM 2119 O O . GLY B 1 92 ? 6.184 0.626 -8.336 1 96.81 92 GLY B O 1
ATOM 2120 N N . CYS B 1 93 ? 5.289 0.101 -6.363 1 97.69 93 CYS B N 1
ATOM 2121 C CA . CYS B 1 93 ? 6.562 0.076 -5.656 1 97.69 93 CYS B CA 1
ATOM 2122 C C . CYS B 1 93 ? 7.188 -1.313 -5.707 1 97.69 93 CYS B C 1
ATOM 2124 O O . CYS B 1 93 ? 6.555 -2.297 -5.316 1 97.69 93 CYS B O 1
ATOM 2126 N N . ARG B 1 94 ? 8.445 -1.383 -6.051 1 95.25 94 ARG B N 1
ATOM 2127 C CA . ARG B 1 94 ? 9.172 -2.646 -6.133 1 95.25 94 ARG B CA 1
ATOM 2128 C C . ARG B 1 94 ? 9.219 -3.34 -4.777 1 95.25 94 ARG B C 1
ATOM 2130 O O . ARG B 1 94 ? 9.141 -4.566 -4.699 1 95.25 94 ARG B O 1
ATOM 2137 N N . MET B 1 95 ? 9.375 -2.594 -3.773 1 97.12 95 MET B N 1
ATOM 2138 C CA . MET B 1 95 ? 9.484 -3.139 -2.422 1 97.12 95 MET B CA 1
ATOM 2139 C C . MET B 1 95 ? 8.109 -3.344 -1.801 1 97.12 95 MET B C 1
ATOM 2141 O O . MET B 1 95 ? 7.848 -4.383 -1.194 1 97.12 95 MET B O 1
ATOM 2145 N N . GLY B 1 96 ? 7.273 -2.334 -1.988 1 97.38 96 GLY B N 1
ATOM 2146 C CA . GLY B 1 96 ? 5.941 -2.4 -1.404 1 97.38 96 GLY B CA 1
ATOM 2147 C C . GLY B 1 96 ? 5.133 -3.588 -1.895 1 97.38 96 GLY B C 1
ATOM 2148 O O . GLY B 1 96 ? 4.371 -4.184 -1.132 1 97.38 96 GLY B O 1
ATOM 2149 N N . ARG B 1 97 ? 5.281 -3.916 -3.115 1 95.25 97 ARG B N 1
ATOM 2150 C CA . ARG B 1 97 ? 4.598 -5.07 -3.684 1 95.25 97 ARG B CA 1
ATOM 2151 C C . ARG B 1 97 ? 4.996 -6.355 -2.963 1 95.25 97 ARG B C 1
ATOM 2153 O O . ARG B 1 97 ? 4.164 -7.242 -2.758 1 95.25 97 ARG B O 1
ATOM 2160 N N . MET B 1 98 ? 6.281 -6.5 -2.557 1 96.75 98 MET B N 1
ATOM 2161 C CA . MET B 1 98 ? 6.805 -7.684 -1.882 1 96.75 98 MET B CA 1
ATOM 2162 C C . MET B 1 98 ? 6.184 -7.84 -0.498 1 96.75 98 MET B C 1
ATOM 2164 O O . MET B 1 98 ? 5.953 -8.961 -0.038 1 96.75 98 MET B O 1
ATOM 2168 N N . ALA B 1 99 ? 5.828 -6.707 0.097 1 95.75 99 ALA B N 1
ATOM 2169 C CA . ALA B 1 99 ? 5.211 -6.723 1.42 1 95.75 99 ALA B CA 1
ATOM 2170 C C . ALA B 1 99 ? 3.809 -7.324 1.364 1 95.75 99 ALA B C 1
ATOM 2172 O O . ALA B 1 99 ? 3.252 -7.715 2.393 1 95.75 99 ALA B O 1
ATOM 2173 N N . GLN B 1 100 ? 3.254 -7.379 0.134 1 92.62 100 GLN B N 1
ATOM 2174 C CA . GLN B 1 100 ? 1.901 -7.906 -0.014 1 92.62 100 GLN B CA 1
ATOM 2175 C C . GLN B 1 100 ? 1.924 -9.406 -0.296 1 92.62 100 GLN B C 1
ATOM 2177 O O . GLN B 1 100 ? 0.875 -10.055 -0.326 1 92.62 100 GLN B O 1
ATOM 2182 N N . ASP B 1 101 ? 3.062 -9.969 -0.53 1 92.06 101 ASP B N 1
ATOM 2183 C CA . ASP B 1 101 ? 3.227 -11.383 -0.835 1 92.06 101 ASP B CA 1
ATOM 2184 C C . ASP B 1 101 ? 3.408 -12.203 0.44 1 92.06 101 ASP B C 1
ATOM 2186 O O . ASP B 1 101 ? 4.406 -12.047 1.147 1 92.06 101 ASP B O 1
ATOM 2190 N N . PRO B 1 102 ? 2.494 -13.148 0.696 1 90.56 102 PRO B N 1
ATOM 2191 C CA . PRO B 1 102 ? 2.578 -13.891 1.954 1 90.56 102 PRO B CA 1
ATOM 2192 C C . PRO B 1 102 ? 3.84 -14.742 2.053 1 90.56 102 PRO B C 1
ATOM 2194 O O . PRO B 1 102 ? 4.379 -14.93 3.146 1 90.56 102 PRO B O 1
ATOM 2197 N N . ASP B 1 103 ? 4.316 -15.227 0.974 1 93.25 103 ASP B N 1
ATOM 2198 C CA . ASP B 1 103 ? 5.535 -16.031 0.998 1 93.25 103 ASP B CA 1
ATOM 2199 C C . ASP B 1 103 ? 6.754 -15.164 1.337 1 93.25 103 ASP B C 1
ATOM 2201 O O . ASP B 1 103 ? 7.676 -15.625 2.012 1 93.25 103 ASP B O 1
ATOM 2205 N N . VAL B 1 104 ? 6.73 -13.938 0.882 1 96.19 104 VAL B N 1
ATOM 2206 C CA . VAL B 1 104 ? 7.848 -13.031 1.138 1 96.19 104 VAL B CA 1
ATOM 2207 C C . VAL B 1 104 ? 7.852 -12.625 2.609 1 96.19 104 VAL B C 1
ATOM 2209 O O . VAL B 1 104 ? 8.891 -12.703 3.277 1 96.19 104 VAL B O 1
ATOM 2212 N N . VAL B 1 105 ? 6.695 -12.266 3.131 1 96 105 VAL B N 1
ATOM 2213 C CA . VAL B 1 105 ? 6.652 -11.734 4.492 1 96 105 VAL B CA 1
ATOM 2214 C C . VAL B 1 105 ? 6.879 -12.867 5.492 1 96 105 VAL B C 1
ATOM 2216 O O . VAL B 1 105 ? 7.297 -12.633 6.625 1 96 105 VAL B O 1
ATOM 2219 N N . ALA B 1 106 ? 6.652 -14.102 5.09 1 95.31 106 ALA B N 1
ATOM 2220 C CA . ALA B 1 106 ? 6.828 -15.25 5.98 1 95.31 106 ALA B CA 1
ATOM 2221 C C . ALA B 1 106 ? 8.281 -15.703 6 1 95.31 106 ALA B C 1
ATOM 2223 O O . ALA B 1 106 ? 8.688 -16.484 6.875 1 95.31 106 ALA B O 1
ATOM 2224 N N . ASP B 1 107 ? 9.086 -15.328 5.051 1 96.94 107 ASP B N 1
ATOM 2225 C CA . ASP B 1 107 ? 10.484 -15.742 4.93 1 96.94 107 ASP B CA 1
ATOM 2226 C C . ASP B 1 107 ? 11.43 -14.609 5.324 1 96.94 107 ASP B C 1
ATOM 2228 O O . ASP B 1 107 ? 11.594 -13.641 4.574 1 96.94 107 ASP B O 1
ATOM 2232 N N . PRO B 1 108 ? 12.031 -14.758 6.43 1 96.69 108 PRO B N 1
ATOM 2233 C CA . PRO B 1 108 ? 12.898 -13.68 6.91 1 96.69 108 PRO B CA 1
ATOM 2234 C C . PRO B 1 108 ? 13.961 -13.273 5.891 1 96.69 108 PRO B C 1
ATOM 2236 O O . PRO B 1 108 ? 14.32 -12.094 5.797 1 96.69 108 PRO B O 1
ATOM 2239 N N . GLN B 1 109 ? 14.43 -14.18 5.148 1 96.94 109 GLN B N 1
ATOM 2240 C CA . GLN B 1 109 ? 15.445 -13.883 4.141 1 96.94 109 GLN B CA 1
ATOM 2241 C C . GLN B 1 109 ? 14.898 -12.953 3.061 1 96.94 109 GLN B C 1
ATOM 2243 O O . GLN B 1 109 ? 15.594 -12.047 2.605 1 96.94 109 GLN B O 1
ATOM 2248 N N . LEU B 1 110 ? 13.734 -13.203 2.646 1 98.12 110 LEU B N 1
ATOM 2249 C CA . LEU B 1 110 ? 13.102 -12.398 1.608 1 98.12 110 LEU B CA 1
ATOM 2250 C C . LEU B 1 110 ? 12.562 -11.094 2.186 1 98.12 110 LEU B C 1
ATOM 2252 O O . LEU B 1 110 ? 12.602 -10.055 1.521 1 98.12 110 LEU B O 1
ATOM 2256 N N . ARG B 1 111 ? 12.125 -11.125 3.396 1 98 111 ARG B N 1
ATOM 2257 C CA . ARG B 1 111 ? 11.484 -9.977 4.02 1 98 111 ARG B CA 1
ATOM 2258 C C . ARG B 1 111 ? 12.516 -8.938 4.441 1 98 111 ARG B C 1
ATOM 2260 O O . ARG B 1 111 ? 12.234 -7.734 4.422 1 98 111 ARG B O 1
ATOM 2267 N N . ALA B 1 112 ? 13.656 -9.273 4.777 1 98.19 112 ALA B N 1
ATOM 2268 C CA . ALA B 1 112 ? 14.664 -8.43 5.422 1 98.19 112 ALA B CA 1
ATOM 2269 C C . ALA B 1 112 ? 14.961 -7.195 4.574 1 98.19 112 ALA B C 1
ATOM 2271 O O . ALA B 1 112 ? 14.891 -6.066 5.066 1 98.19 112 ALA B O 1
ATOM 2272 N N . PRO B 1 113 ? 15.242 -7.395 3.244 1 98.38 113 PRO B N 1
ATOM 2273 C CA . PRO B 1 113 ? 15.547 -6.191 2.467 1 98.38 113 PRO B CA 1
ATOM 2274 C C . PRO B 1 113 ? 14.367 -5.227 2.383 1 98.38 113 PRO B C 1
ATOM 2276 O O . PRO B 1 113 ? 14.562 -4.012 2.322 1 98.38 113 PRO B O 1
ATOM 2279 N N . VAL B 1 114 ? 13.164 -5.707 2.41 1 98.69 114 VAL B N 1
ATOM 2280 C CA . VAL B 1 114 ? 11.953 -4.891 2.361 1 98.69 114 VAL B CA 1
ATOM 2281 C C . VAL B 1 114 ? 11.805 -4.109 3.662 1 98.69 114 VAL B C 1
ATOM 2283 O O . VAL B 1 114 ? 11.688 -2.881 3.646 1 98.69 114 VAL B O 1
ATOM 2286 N N . GLU B 1 115 ? 11.906 -4.812 4.762 1 98.69 115 GLU B N 1
ATOM 2287 C CA . GLU B 1 115 ? 11.805 -4.211 6.086 1 98.69 115 GLU B CA 1
ATOM 2288 C C . GLU B 1 115 ? 12.891 -3.164 6.305 1 98.69 115 GLU B C 1
ATOM 2290 O O . GLU B 1 115 ? 12.609 -2.047 6.742 1 98.69 115 GLU B O 1
ATOM 2295 N N . GLU B 1 116 ? 14.07 -3.512 5.992 1 98.69 116 GLU B N 1
ATOM 2296 C CA . GLU B 1 116 ? 15.219 -2.641 6.223 1 98.69 116 GLU B CA 1
ATOM 2297 C C . GLU B 1 116 ? 15.102 -1.353 5.41 1 98.69 116 GLU B C 1
ATOM 2299 O O . GLU B 1 116 ? 15.484 -0.279 5.883 1 98.69 116 GLU B O 1
ATOM 2304 N N . THR B 1 117 ? 14.602 -1.505 4.227 1 98.81 117 THR B N 1
ATOM 2305 C CA . THR B 1 117 ? 14.461 -0.342 3.359 1 98.81 117 THR B CA 1
ATOM 2306 C C . THR B 1 117 ? 13.445 0.641 3.934 1 98.81 117 THR B C 1
ATOM 2308 O O . THR B 1 117 ? 13.719 1.84 4.027 1 98.81 117 THR B O 1
ATOM 2311 N N . PHE B 1 118 ? 12.305 0.157 4.355 1 98.88 118 PHE B N 1
ATOM 2312 C CA . PHE B 1 118 ? 11.281 1.047 4.898 1 98.88 118 PHE B CA 1
ATOM 2313 C C . PHE B 1 118 ? 11.695 1.578 6.266 1 98.88 118 PHE B C 1
ATOM 2315 O O . PHE B 1 118 ? 11.375 2.715 6.617 1 98.88 118 PHE B O 1
ATOM 2322 N N . ASP B 1 119 ? 12.414 0.789 7.035 1 98.88 119 ASP B N 1
ATOM 2323 C CA . ASP B 1 119 ? 12.961 1.262 8.305 1 98.88 119 ASP B CA 1
ATOM 2324 C C . ASP B 1 119 ? 13.953 2.398 8.086 1 98.88 119 ASP B C 1
ATOM 2326 O O . ASP B 1 119 ? 13.906 3.414 8.789 1 98.88 119 ASP B O 1
ATOM 2330 N N . TRP B 1 120 ? 14.805 2.168 7.199 1 98.88 120 TRP B N 1
ATOM 2331 C CA . TRP B 1 120 ? 15.781 3.201 6.863 1 98.88 120 TRP B CA 1
ATOM 2332 C C . TRP B 1 120 ? 15.086 4.484 6.422 1 98.88 120 TRP B C 1
ATOM 2334 O O . TRP B 1 120 ? 15.422 5.574 6.883 1 98.88 120 TRP B O 1
ATOM 2344 N N . LEU B 1 121 ? 14.125 4.418 5.484 1 98.88 121 LEU B N 1
ATOM 2345 C CA . LEU B 1 121 ? 13.398 5.566 4.957 1 98.88 121 LEU B CA 1
ATOM 2346 C C . LEU B 1 121 ? 12.711 6.336 6.086 1 98.88 121 LEU B C 1
ATOM 2348 O O . LEU B 1 121 ? 12.828 7.562 6.16 1 98.88 121 LEU B O 1
ATOM 2352 N N . ARG B 1 122 ? 12.023 5.609 6.973 1 98.88 122 ARG B N 1
ATOM 2353 C CA . ARG B 1 122 ? 11.344 6.246 8.094 1 98.88 122 ARG B CA 1
ATOM 2354 C C . ARG B 1 122 ? 12.344 6.938 9.016 1 98.88 122 ARG B C 1
ATOM 2356 O O . ARG B 1 122 ? 12.117 8.062 9.461 1 98.88 122 ARG B O 1
ATOM 2363 N N . GLY B 1 123 ? 13.414 6.242 9.289 1 98.88 123 GLY B N 1
ATOM 2364 C CA . GLY B 1 123 ? 14.445 6.844 10.117 1 98.88 123 GLY B CA 1
ATOM 2365 C C . GLY B 1 123 ? 15.055 8.094 9.508 1 98.88 123 GLY B C 1
ATOM 2366 O O . GLY B 1 123 ? 15.234 9.102 10.188 1 98.88 123 GLY B O 1
ATOM 2367 N N . ARG B 1 124 ? 15.336 8.008 8.227 1 98.81 124 ARG B N 1
ATOM 2368 C CA . ARG B 1 124 ? 15.961 9.117 7.512 1 98.81 124 ARG B CA 1
ATOM 2369 C C . ARG B 1 124 ? 15.062 10.344 7.512 1 98.81 124 ARG B C 1
ATOM 2371 O O . ARG B 1 124 ? 15.523 11.461 7.742 1 98.81 124 ARG B O 1
ATOM 2378 N N . ILE B 1 125 ? 13.805 10.203 7.277 1 98.88 125 ILE B N 1
ATOM 2379 C CA . ILE B 1 125 ? 12.852 11.312 7.238 1 98.88 125 ILE B CA 1
ATOM 2380 C C . ILE B 1 125 ? 12.617 11.836 8.648 1 98.88 125 ILE B C 1
ATOM 2382 O O . ILE B 1 125 ? 12.477 13.047 8.852 1 98.88 125 ILE B O 1
ATOM 2386 N N . ALA B 1 126 ? 12.555 10.914 9.656 1 98.81 126 ALA B N 1
ATOM 2387 C CA . ALA B 1 126 ? 12.43 11.359 11.039 1 98.81 126 ALA B CA 1
ATOM 2388 C C . ALA B 1 126 ? 13.578 12.281 11.43 1 98.81 126 ALA B C 1
ATOM 2390 O O . ALA B 1 126 ? 13.367 13.305 12.086 1 98.81 126 ALA B O 1
ATOM 2391 N N . ASP B 1 127 ? 14.758 11.898 11.023 1 98.44 127 ASP B N 1
ATOM 2392 C CA . ASP B 1 127 ? 15.93 12.727 11.281 1 98.44 127 ASP B CA 1
ATOM 2393 C C . ASP B 1 127 ? 15.766 14.117 10.656 1 98.44 127 ASP B C 1
ATOM 2395 O O . ASP B 1 127 ? 16.125 15.125 11.266 1 98.44 127 ASP B O 1
ATOM 2399 N N . LEU B 1 128 ? 15.242 14.172 9.461 1 97.94 128 LEU B N 1
ATOM 2400 C CA . LEU B 1 128 ? 15.031 15.438 8.758 1 97.94 128 LEU B CA 1
ATOM 2401 C C . LEU B 1 128 ? 14.016 16.297 9.492 1 97.94 128 LEU B C 1
ATOM 2403 O O . LEU B 1 128 ? 14.203 17.516 9.617 1 97.94 128 LEU B O 1
ATOM 2407 N N . VAL B 1 129 ? 12.938 15.688 9.938 1 97.94 129 VAL B N 1
ATOM 2408 C CA . VAL B 1 129 ? 11.922 16.422 10.68 1 97.94 129 VAL B CA 1
ATOM 2409 C C . VAL B 1 129 ? 12.523 17 11.961 1 97.94 129 VAL B C 1
ATOM 2411 O O . VAL B 1 129 ? 12.312 18.172 12.289 1 97.94 129 VAL B O 1
ATOM 2414 N N . ALA B 1 130 ? 13.289 16.188 12.648 1 97.69 130 ALA B N 1
ATOM 2415 C CA . ALA B 1 130 ? 13.953 16.641 13.875 1 97.69 130 ALA B CA 1
ATOM 2416 C C . ALA B 1 130 ? 14.914 17.781 13.594 1 97.69 130 ALA B C 1
ATOM 2418 O O . ALA B 1 130 ? 14.977 18.75 14.359 1 97.69 130 ALA B O 1
ATOM 2419 N N . GLU B 1 131 ? 15.664 17.656 12.531 1 96.25 131 GLU B N 1
ATOM 2420 C CA . GLU B 1 131 ? 16.547 18.734 12.102 1 96.25 131 GLU B CA 1
ATOM 2421 C C . GLU B 1 131 ? 15.773 20.016 11.852 1 96.25 131 GLU B C 1
ATOM 2423 O O . GLU B 1 131 ? 16.203 21.109 12.258 1 96.25 131 GLU B O 1
ATOM 2428 N N . GLY B 1 132 ? 14.703 19.891 11.141 1 96.25 132 GLY B N 1
ATOM 2429 C CA . GLY B 1 132 ? 13.844 21.031 10.891 1 96.25 132 GLY B CA 1
ATOM 2430 C C . GLY B 1 132 ? 13.305 21.672 12.164 1 96.25 132 GLY B C 1
ATOM 2431 O O . GLY B 1 132 ? 13.195 22.891 12.25 1 96.25 132 GLY B O 1
ATOM 2432 N N . GLN B 1 133 ? 12.969 20.844 13.141 1 96 133 GLN B N 1
ATOM 2433 C CA . GLN B 1 133 ? 12.516 21.359 14.422 1 96 133 GLN B CA 1
ATOM 2434 C C . GLN B 1 133 ? 13.633 22.125 15.133 1 96 133 GLN B C 1
ATOM 2436 O O . GLN B 1 133 ? 13.414 23.219 15.656 1 96 133 GLN B O 1
ATOM 2441 N N . ALA B 1 134 ? 14.781 21.562 15.141 1 95.5 134 ALA B N 1
ATOM 2442 C CA . ALA B 1 134 ? 15.938 22.188 15.789 1 95.5 134 ALA B CA 1
ATOM 2443 C C . ALA B 1 134 ? 16.266 23.531 15.141 1 95.5 134 ALA B C 1
ATOM 2445 O O . ALA B 1 134 ? 16.719 24.453 15.812 1 95.5 134 ALA B O 1
ATOM 2446 N N . ALA B 1 135 ? 16.031 23.688 13.898 1 95.44 135 ALA B N 1
ATOM 2447 C CA . ALA B 1 135 ? 16.312 24.906 13.141 1 95.44 135 ALA B CA 1
ATOM 2448 C C . ALA B 1 135 ? 15.148 25.891 13.234 1 95.44 135 ALA B C 1
ATOM 2450 O O . ALA B 1 135 ? 15.195 26.984 12.648 1 95.44 135 ALA B O 1
ATOM 2451 N N . GLY B 1 136 ? 14.102 25.516 13.852 1 94.81 136 GLY B N 1
ATOM 2452 C CA . GLY B 1 136 ? 12.945 26.391 14.016 1 94.81 136 GLY B CA 1
ATOM 2453 C C . GLY B 1 136 ? 12.031 26.406 12.805 1 94.81 136 GLY B C 1
ATOM 2454 O O . GLY B 1 136 ? 11.156 27.266 12.688 1 94.81 136 GLY B O 1
ATOM 2455 N N . GLU B 1 137 ? 12.242 25.406 11.93 1 94.44 137 GLU B N 1
ATOM 2456 C CA . GLU B 1 137 ? 11.445 25.312 10.711 1 94.44 137 GLU B CA 1
ATOM 2457 C C . GLU B 1 137 ? 10.078 24.703 10.984 1 94.44 137 GLU B C 1
ATOM 2459 O O . GLU B 1 137 ? 9.07 25.109 10.406 1 94.44 137 GLU B O 1
ATOM 2464 N N . PHE B 1 138 ? 10.047 23.641 11.805 1 94.19 138 PHE B N 1
ATOM 2465 C CA . PHE B 1 138 ? 8.82 22.938 12.148 1 94.19 138 PHE B CA 1
ATOM 2466 C C . PHE B 1 138 ? 8.438 23.203 13.602 1 94.19 138 PHE B C 1
ATOM 2468 O O . PHE B 1 138 ? 9.305 23.391 14.453 1 94.19 138 PHE B O 1
ATOM 2475 N N . ALA B 1 139 ? 7.137 23.188 13.852 1 90.56 139 ALA B N 1
ATOM 2476 C CA . ALA B 1 139 ? 6.613 23.344 15.211 1 90.56 139 ALA B CA 1
ATOM 2477 C C . ALA B 1 139 ? 7.137 22.234 16.125 1 90.56 139 ALA B C 1
ATOM 2479 O O . ALA B 1 139 ? 7.262 21.078 15.711 1 90.56 139 ALA B O 1
ATOM 2480 N N . PRO B 1 140 ? 7.387 22.547 17.438 1 87 140 PRO B N 1
ATOM 2481 C CA . PRO B 1 140 ? 7.926 21.562 18.375 1 87 140 PRO B CA 1
ATOM 2482 C C . PRO B 1 140 ? 6.945 20.438 18.672 1 87 140 PRO B C 1
ATOM 2484 O O . PRO B 1 140 ? 7.355 19.359 19.141 1 87 140 PRO B O 1
ATOM 2487 N N . GLY B 1 141 ? 5.715 20.609 18.406 1 87.06 141 GLY B N 1
ATOM 2488 C CA . GLY B 1 141 ? 4.711 19.609 18.734 1 87.06 141 GLY B CA 1
ATOM 2489 C C . GLY B 1 141 ? 4.621 18.5 17.703 1 87.06 141 GLY B C 1
ATOM 2490 O O . GLY B 1 141 ? 3.998 17.469 17.969 1 87.06 141 GLY B O 1
ATOM 2491 N N . LEU B 1 142 ? 5.332 18.656 16.625 1 91.31 142 LEU B N 1
ATOM 2492 C CA . LEU B 1 142 ? 5.359 17.641 15.586 1 91.31 142 LEU B CA 1
ATOM 2493 C C . LEU B 1 142 ? 6.242 16.469 16 1 91.31 142 LEU B C 1
ATOM 2495 O O . LEU B 1 142 ? 7.41 16.656 16.359 1 91.31 142 LEU B O 1
ATOM 2499 N N . ASP B 1 143 ? 5.719 15.234 16.078 1 96.88 143 ASP B N 1
ATOM 2500 C CA . ASP B 1 143 ? 6.539 14.07 16.391 1 96.88 143 ASP B CA 1
ATOM 2501 C C . ASP B 1 143 ? 7.305 13.586 15.164 1 96.88 143 ASP B C 1
ATOM 2503 O O . ASP B 1 143 ? 6.699 13.156 14.172 1 96.88 143 ASP B O 1
ATOM 2507 N N . PRO B 1 144 ? 8.602 13.609 15.219 1 98.31 144 PRO B N 1
ATOM 2508 C CA . PRO B 1 144 ? 9.398 13.273 14.039 1 98.31 144 PRO B CA 1
ATOM 2509 C C . PRO B 1 144 ? 9.148 11.852 13.547 1 98.31 144 PRO B C 1
ATOM 2511 O O . PRO B 1 144 ? 8.977 11.633 12.344 1 98.31 144 PRO B O 1
ATOM 2514 N N . ALA B 1 145 ? 9.109 10.867 14.438 1 98.75 145 ALA B N 1
ATOM 2515 C CA . ALA B 1 145 ? 8.945 9.469 14.047 1 98.75 145 ALA B CA 1
ATOM 2516 C C . ALA B 1 145 ? 7.562 9.219 13.461 1 98.75 145 ALA B C 1
ATOM 2518 O O . ALA B 1 145 ? 7.43 8.539 12.438 1 98.75 145 ALA B O 1
ATOM 2519 N N . ASP B 1 146 ? 6.539 9.773 14.094 1 98.75 146 ASP B N 1
ATOM 2520 C CA . ASP B 1 146 ? 5.18 9.617 13.594 1 98.75 146 ASP B CA 1
ATOM 2521 C C . ASP B 1 146 ? 5.012 10.305 12.242 1 98.75 146 ASP B C 1
ATOM 2523 O O . ASP B 1 146 ? 4.391 9.758 11.328 1 98.75 146 ASP B O 1
ATOM 2527 N N . THR B 1 147 ? 5.57 11.477 12.133 1 98.62 147 THR B N 1
ATOM 2528 C CA . THR B 1 147 ? 5.496 12.211 10.875 1 98.62 147 THR B CA 1
ATOM 2529 C C . THR B 1 147 ? 6.191 11.445 9.758 1 98.62 147 THR B C 1
ATOM 2531 O O . THR B 1 147 ? 5.66 11.328 8.648 1 98.62 147 THR B O 1
ATOM 2534 N N . ALA B 1 148 ? 7.371 10.906 10.023 1 98.94 148 ALA B N 1
ATOM 2535 C CA . ALA B 1 148 ? 8.125 10.133 9.039 1 98.94 148 ALA B CA 1
ATOM 2536 C C . ALA B 1 148 ? 7.332 8.922 8.57 1 98.94 148 ALA B C 1
ATOM 2538 O O . ALA B 1 148 ? 7.262 8.648 7.371 1 98.94 148 ALA B O 1
ATOM 2539 N N . ALA B 1 149 ? 6.715 8.203 9.547 1 98.94 149 ALA B N 1
ATOM 2540 C CA . ALA B 1 149 ? 5.902 7.039 9.203 1 98.94 149 ALA B CA 1
ATOM 2541 C C . ALA B 1 149 ? 4.734 7.43 8.305 1 98.94 149 ALA B C 1
ATOM 2543 O O . ALA B 1 149 ? 4.422 6.727 7.336 1 98.94 149 ALA B O 1
ATOM 2544 N N . ALA B 1 150 ? 4.105 8.555 8.594 1 98.94 150 ALA B N 1
ATOM 2545 C CA . ALA B 1 150 ? 2.99 9.031 7.781 1 98.94 150 ALA B CA 1
ATOM 2546 C C . ALA B 1 150 ? 3.447 9.375 6.363 1 98.94 150 ALA B C 1
ATOM 2548 O O . ALA B 1 150 ? 2.773 9.031 5.391 1 98.94 150 ALA B O 1
ATOM 2549 N N . VAL B 1 151 ? 4.598 10.031 6.246 1 98.94 151 VAL B N 1
ATOM 2550 C CA . VAL B 1 151 ? 5.125 10.438 4.949 1 98.94 151 VAL B CA 1
ATOM 2551 C C . VAL B 1 151 ? 5.418 9.203 4.094 1 98.94 151 VAL B C 1
ATOM 2553 O O . VAL B 1 151 ? 4.996 9.133 2.938 1 98.94 151 VAL B O 1
ATOM 2556 N N . VAL B 1 152 ? 6.078 8.219 4.652 1 98.94 152 VAL B N 1
ATOM 2557 C CA . VAL B 1 152 ? 6.402 6.992 3.922 1 98.94 152 VAL B CA 1
ATOM 2558 C C . VAL B 1 152 ? 5.117 6.246 3.572 1 98.94 152 VAL B C 1
ATOM 2560 O O . VAL B 1 152 ? 4.973 5.734 2.461 1 98.94 152 VAL B O 1
ATOM 2563 N N . ALA B 1 153 ? 4.172 6.215 4.5 1 98.94 153 ALA B N 1
ATOM 2564 C CA . ALA B 1 153 ? 2.896 5.539 4.277 1 98.94 153 ALA B CA 1
ATOM 2565 C C . ALA B 1 153 ? 2.121 6.195 3.139 1 98.94 153 ALA B C 1
ATOM 2567 O O . ALA B 1 153 ? 1.493 5.512 2.328 1 98.94 153 ALA B O 1
ATOM 2568 N N . VAL B 1 154 ? 2.156 7.492 3.035 1 98.94 154 VAL B N 1
ATOM 2569 C CA . VAL B 1 154 ? 1.434 8.203 1.985 1 98.94 154 VAL B CA 1
ATOM 2570 C C . VAL B 1 154 ? 1.953 7.77 0.616 1 98.94 154 VAL B C 1
ATOM 2572 O O . VAL B 1 154 ? 1.169 7.543 -0.307 1 98.94 154 VAL B O 1
ATOM 2575 N N . VAL B 1 155 ? 3.225 7.641 0.468 1 98.94 155 VAL B N 1
ATOM 2576 C CA . VAL B 1 155 ? 3.801 7.23 -0.809 1 98.94 155 VAL B CA 1
ATOM 2577 C C . VAL B 1 155 ? 3.371 5.801 -1.136 1 98.94 155 VAL B C 1
ATOM 2579 O O . VAL B 1 155 ? 2.869 5.535 -2.23 1 98.94 155 VAL B O 1
ATOM 2582 N N . GLN B 1 156 ? 3.543 4.93 -0.161 1 98.81 156 GLN B N 1
ATOM 2583 C CA . GLN B 1 156 ? 3.191 3.531 -0.387 1 98.81 156 GLN B CA 1
ATOM 2584 C C . GLN B 1 156 ? 1.694 3.375 -0.643 1 98.81 156 GLN B C 1
ATOM 2586 O O . GLN B 1 156 ? 1.286 2.623 -1.528 1 98.81 156 GLN B O 1
ATOM 2591 N N . GLY B 1 157 ? 0.855 4.062 0.138 1 98.88 157 GLY B N 1
ATOM 2592 C CA . GLY B 1 157 ? -0.581 4.035 -0.088 1 98.88 157 GLY B CA 1
ATOM 2593 C C . GLY B 1 157 ? -0.997 4.719 -1.376 1 98.88 157 GLY B C 1
ATOM 2594 O O . GLY B 1 157 ? -1.998 4.344 -1.989 1 98.88 157 GLY B O 1
ATOM 2595 N N . GLY B 1 158 ? -0.225 5.762 -1.759 1 98.88 158 GLY B N 1
ATOM 2596 C CA . GLY B 1 158 ? -0.459 6.391 -3.049 1 98.88 158 GLY B CA 1
ATOM 2597 C C . GLY B 1 158 ? -0.342 5.426 -4.215 1 98.88 158 GLY B C 1
ATOM 2598 O O . GLY B 1 158 ? -1.149 5.465 -5.145 1 98.88 158 GLY B O 1
ATOM 2599 N N . TYR B 1 159 ? 0.671 4.559 -4.18 1 98.62 159 TYR B N 1
ATOM 2600 C CA . TYR B 1 159 ? 0.795 3.527 -5.199 1 98.62 159 TYR B CA 1
ATOM 2601 C C . TYR B 1 159 ? -0.464 2.67 -5.266 1 98.62 159 TYR B C 1
ATOM 2603 O O . TYR B 1 159 ? -0.973 2.385 -6.352 1 98.62 159 TYR B O 1
ATOM 2611 N N . VAL B 1 160 ? -0.98 2.25 -4.09 1 98.5 160 VAL B N 1
ATOM 2612 C CA . VAL B 1 160 ? -2.16 1.397 -4.008 1 98.5 160 VAL B CA 1
ATOM 2613 C C . VAL B 1 160 ? -3.352 2.1 -4.652 1 98.5 160 VAL B C 1
ATOM 2615 O O . VAL B 1 160 ? -4.047 1.514 -5.488 1 98.5 160 VAL B O 1
ATOM 2618 N N . LEU B 1 161 ? -3.537 3.363 -4.316 1 98.81 161 LEU B N 1
ATOM 2619 C CA . LEU B 1 161 ? -4.672 4.129 -4.824 1 98.81 161 LEU B CA 1
ATOM 2620 C C . LEU B 1 161 ? -4.551 4.348 -6.328 1 98.81 161 LEU B C 1
ATOM 2622 O O . LEU B 1 161 ? -5.539 4.23 -7.059 1 98.81 161 LEU B O 1
ATOM 2626 N N . ALA B 1 162 ? -3.389 4.676 -6.82 1 98.75 162 ALA B N 1
ATOM 2627 C CA . ALA B 1 162 ? -3.164 4.918 -8.242 1 98.75 162 ALA B CA 1
ATOM 2628 C C . ALA B 1 162 ? -3.418 3.66 -9.062 1 98.75 162 ALA B C 1
ATOM 2630 O O . ALA B 1 162 ? -4.094 3.709 -10.094 1 98.75 162 ALA B O 1
ATOM 2631 N N . ARG B 1 163 ? -2.914 2.545 -8.586 1 98.12 163 ARG B N 1
ATOM 2632 C CA . ARG B 1 163 ? -3.074 1.28 -9.297 1 98.12 163 ARG B CA 1
ATOM 2633 C C . ARG B 1 163 ? -4.535 0.837 -9.305 1 98.12 163 ARG B C 1
ATOM 2635 O O . ARG B 1 163 ? -5.043 0.371 -10.328 1 98.12 163 ARG B O 1
ATOM 2642 N N . ALA B 1 164 ? -5.18 1.022 -8.188 1 98.44 164 ALA B N 1
ATOM 2643 C CA . ALA B 1 164 ? -6.602 0.704 -8.109 1 98.44 164 ALA B CA 1
ATOM 2644 C C . ALA B 1 164 ? -7.402 1.528 -9.117 1 98.44 164 ALA B C 1
ATOM 2646 O O . ALA B 1 164 ? -8.344 1.024 -9.734 1 98.44 164 ALA B O 1
ATOM 2647 N N . ALA B 1 165 ? -7.008 2.746 -9.305 1 98.38 165 ALA B N 1
ATOM 2648 C CA . ALA B 1 165 ? -7.734 3.676 -10.164 1 98.38 165 ALA B CA 1
ATOM 2649 C C . ALA B 1 165 ? -7.297 3.533 -11.617 1 98.38 165 ALA B C 1
ATOM 2651 O O . ALA B 1 165 ? -8 3.977 -12.531 1 98.38 165 ALA B O 1
ATOM 2652 N N . GLY B 1 166 ? -6.117 2.977 -11.875 1 97.62 166 GLY B N 1
ATOM 2653 C CA . GLY B 1 166 ? -5.516 3.01 -13.203 1 97.62 166 GLY B CA 1
ATOM 2654 C C . GLY B 1 166 ? -5.129 4.41 -13.648 1 97.62 166 GLY B C 1
ATOM 2655 O O . GLY B 1 166 ? -5.207 4.73 -14.836 1 97.62 166 GLY B O 1
ATOM 2656 N N . ASP B 1 167 ? -4.836 5.215 -12.688 1 98.12 167 ASP B N 1
ATOM 2657 C CA . ASP B 1 167 ? -4.566 6.637 -12.898 1 98.12 167 ASP B CA 1
ATOM 2658 C C . ASP B 1 167 ? -3.633 7.184 -11.82 1 98.12 167 ASP B C 1
ATOM 2660 O O . ASP B 1 167 ? -3.746 6.816 -10.648 1 98.12 167 ASP B O 1
ATOM 2664 N N . ALA B 1 168 ? -2.736 8.094 -12.25 1 98.44 168 ALA B N 1
ATOM 2665 C CA . ALA B 1 168 ? -1.752 8.633 -11.312 1 98.44 168 ALA B CA 1
ATOM 2666 C C . ALA B 1 168 ? -2.391 9.656 -10.375 1 98.44 168 ALA B C 1
ATOM 2668 O O . ALA B 1 168 ? -1.805 10.016 -9.352 1 98.44 168 ALA B O 1
ATOM 2669 N N . GLY B 1 169 ? -3.535 10.164 -10.648 1 98.69 169 GLY B N 1
ATOM 2670 C CA . GLY B 1 169 ? -4.199 11.258 -9.953 1 98.69 169 GLY B CA 1
ATOM 2671 C C . GLY B 1 169 ? -4.262 11.055 -8.453 1 98.69 169 GLY B C 1
ATOM 2672 O O . GLY B 1 169 ? -3.838 11.93 -7.688 1 98.69 169 GLY B O 1
ATOM 2673 N N . PRO B 1 170 ? -4.742 9.898 -8.023 1 98.81 170 PRO B N 1
ATOM 2674 C CA . PRO B 1 170 ? -4.855 9.664 -6.582 1 98.81 170 PRO B CA 1
ATOM 2675 C C . PRO B 1 170 ? -3.508 9.75 -5.867 1 98.81 170 PRO B C 1
ATOM 2677 O O . PRO B 1 170 ? -3.436 10.234 -4.73 1 98.81 170 PRO B O 1
ATOM 2680 N N . PHE B 1 171 ? -2.447 9.289 -6.512 1 98.88 171 PHE B N 1
ATOM 2681 C CA . PHE B 1 171 ? -1.111 9.406 -5.938 1 98.88 171 PHE B CA 1
ATOM 2682 C C . PHE B 1 171 ? -0.719 10.867 -5.773 1 98.88 171 PHE B C 1
ATOM 2684 O O . PHE B 1 171 ? -0.246 11.281 -4.711 1 98.88 171 PHE B O 1
ATOM 2691 N N . GLU B 1 172 ? -0.916 11.625 -6.777 1 98.81 172 GLU B N 1
ATOM 2692 C CA . GLU B 1 172 ? -0.562 13.039 -6.773 1 98.81 172 GLU B CA 1
ATOM 2693 C C . GLU B 1 172 ? -1.353 13.805 -5.715 1 98.81 172 GLU B C 1
ATOM 2695 O O . GLU B 1 172 ? -0.794 14.641 -5 1 98.81 172 GLU B O 1
ATOM 2700 N N . ARG B 1 173 ? -2.596 13.516 -5.625 1 98.81 173 ARG B N 1
ATOM 2701 C CA . ARG B 1 173 ? -3.43 14.164 -4.617 1 98.81 173 ARG B CA 1
ATOM 2702 C C . ARG B 1 173 ? -2.961 13.812 -3.209 1 98.81 173 ARG B C 1
ATOM 2704 O O . ARG B 1 173 ? -2.896 14.68 -2.336 1 98.81 173 ARG B O 1
ATOM 2711 N N . ALA B 1 174 ? -2.629 12.547 -2.988 1 98.88 174 ALA B N 1
ATOM 2712 C CA . ALA B 1 174 ? -2.168 12.109 -1.672 1 98.88 174 ALA B CA 1
ATOM 2713 C C . ALA B 1 174 ? -0.888 12.836 -1.27 1 98.88 174 ALA B C 1
ATOM 2715 O O . ALA B 1 174 ? -0.755 13.289 -0.13 1 98.88 174 ALA B O 1
ATOM 2716 N N . THR B 1 175 ? 0.048 12.953 -2.217 1 98.81 175 THR B N 1
ATOM 2717 C CA . THR B 1 175 ? 1.312 13.625 -1.928 1 98.81 175 THR B CA 1
ATOM 2718 C C . THR B 1 175 ? 1.094 15.109 -1.68 1 98.81 175 THR B C 1
ATOM 2720 O O . THR B 1 175 ? 1.684 15.688 -0.764 1 98.81 175 THR B O 1
ATOM 2723 N N . ARG B 1 176 ? 0.216 15.734 -2.467 1 98.44 176 ARG B N 1
ATOM 2724 C CA . ARG B 1 176 ? -0.127 17.141 -2.229 1 98.44 176 ARG B CA 1
ATOM 2725 C C . ARG B 1 176 ? -0.779 17.312 -0.86 1 98.44 176 ARG B C 1
ATOM 2727 O O . ARG B 1 176 ? -0.499 18.281 -0.155 1 98.44 176 ARG B O 1
ATOM 2734 N N . GLY B 1 177 ? -1.646 16.375 -0.527 1 98.44 177 GLY B N 1
ATOM 2735 C CA . GLY B 1 177 ? -2.285 16.406 0.778 1 98.44 177 GLY B CA 1
ATOM 2736 C C . GLY B 1 177 ? -1.3 16.328 1.929 1 98.44 177 GLY B C 1
ATOM 2737 O O . GLY B 1 177 ? -1.401 17.094 2.891 1 98.44 177 GLY B O 1
ATOM 2738 N N . ALA B 1 178 ? -0.336 15.438 1.83 1 98.5 178 ALA B N 1
ATOM 2739 C CA . ALA B 1 178 ? 0.693 15.297 2.857 1 98.5 178 ALA B CA 1
ATOM 2740 C C . ALA B 1 178 ? 1.506 16.578 2.992 1 98.5 178 ALA B C 1
ATOM 2742 O O . ALA B 1 178 ? 1.788 17.031 4.105 1 98.5 178 ALA B O 1
ATOM 2743 N N . LEU B 1 179 ? 1.839 17.156 1.889 1 97.75 179 LEU B N 1
ATOM 2744 C CA . LEU B 1 179 ? 2.625 18.391 1.896 1 97.75 179 LEU B CA 1
ATOM 2745 C C . LEU B 1 179 ? 1.823 19.547 2.488 1 97.75 179 LEU B C 1
ATOM 2747 O O . LEU B 1 179 ? 2.365 20.359 3.23 1 97.75 179 LEU B O 1
ATOM 2751 N N . GLY B 1 180 ? 0.536 19.625 2.09 1 96.06 180 GLY B N 1
ATOM 2752 C CA . GLY B 1 180 ? -0.323 20.641 2.676 1 96.06 180 GLY B CA 1
ATOM 2753 C C . GLY B 1 180 ? -0.44 20.531 4.184 1 96.06 180 GLY B C 1
ATOM 2754 O O . GLY B 1 180 ? -0.363 21.531 4.898 1 96.06 180 GLY B O 1
ATOM 2755 N N . LEU B 1 181 ? -0.564 19.344 4.684 1 96.12 181 LEU B N 1
ATOM 2756 C CA . LEU B 1 181 ? -0.657 19.094 6.117 1 96.12 181 LEU B CA 1
ATOM 2757 C C . LEU B 1 181 ? 0.646 19.453 6.82 1 96.12 181 LEU B C 1
ATOM 2759 O O . LEU B 1 181 ? 0.627 20.078 7.887 1 96.12 181 LEU B O 1
ATOM 2763 N N . LEU B 1 182 ? 1.772 19.078 6.184 1 95.38 182 LEU B N 1
ATOM 2764 C CA . LEU B 1 182 ? 3.086 19.359 6.758 1 95.38 182 LEU B CA 1
ATOM 2765 C C . LEU B 1 182 ? 3.373 20.844 6.75 1 95.38 182 LEU B C 1
ATOM 2767 O O . LEU B 1 182 ? 3.992 21.375 7.68 1 95.38 182 LEU B O 1
ATOM 2771 N N . ALA B 1 183 ? 2.906 21.578 5.766 1 92.62 183 ALA B N 1
ATOM 2772 C CA . ALA B 1 183 ? 3.162 23 5.609 1 92.62 183 ALA B CA 1
ATOM 2773 C C . ALA B 1 183 ? 2.564 23.797 6.766 1 92.62 183 ALA B C 1
ATOM 2775 O O . ALA B 1 183 ? 3.105 24.828 7.164 1 92.62 183 ALA B O 1
ATOM 2776 N N . ALA B 1 184 ? 1.521 23.281 7.32 1 86.69 184 ALA B N 1
ATOM 2777 C CA . ALA B 1 184 ? 0.856 23.969 8.422 1 86.69 184 ALA B CA 1
ATOM 2778 C C . ALA B 1 184 ? 1.716 23.953 9.68 1 86.69 184 ALA B C 1
ATOM 2780 O O . ALA B 1 184 ? 1.464 24.703 10.625 1 86.69 184 ALA B O 1
ATOM 2781 N N . HIS B 1 185 ? 2.709 23.109 9.68 1 86.31 185 HIS B N 1
ATOM 2782 C CA . HIS B 1 185 ? 3.582 22.984 10.844 1 86.31 185 HIS B CA 1
ATOM 2783 C C . HIS B 1 185 ? 4.867 23.781 10.648 1 86.31 185 HIS B C 1
ATOM 2785 O O . HIS B 1 185 ? 5.734 23.797 11.523 1 86.31 185 HIS B O 1
ATOM 2791 N N . ARG B 1 186 ? 4.887 24.359 9.484 1 85.38 186 ARG B N 1
ATOM 2792 C CA . ARG B 1 186 ? 6.059 25.203 9.266 1 85.38 186 ARG B CA 1
ATOM 2793 C C . ARG B 1 186 ? 5.953 26.5 10.055 1 85.38 186 ARG B C 1
ATOM 2795 O O . ARG B 1 186 ? 4.867 27.078 10.172 1 85.38 186 ARG B O 1
ATOM 2802 N N . SER B 1 187 ? 6.883 26.688 10.859 1 71.5 187 SER B N 1
ATOM 2803 C CA . SER B 1 187 ? 6.938 27.953 11.609 1 71.5 187 SER B CA 1
ATOM 2804 C C . SER B 1 187 ? 7.094 29.141 10.672 1 71.5 187 SER B C 1
ATOM 2806 O O . SER B 1 187 ? 7.73 29.031 9.617 1 71.5 187 SER B O 1
ATOM 2808 N N . ALA B 1 188 ? 6.082 30.172 10.938 1 58.25 188 ALA B N 1
ATOM 2809 C CA . ALA B 1 188 ? 6.211 31.469 10.281 1 58.25 188 ALA B CA 1
ATOM 2810 C C . ALA B 1 188 ? 7.582 32.094 10.547 1 58.25 188 ALA B C 1
ATOM 2812 O O . ALA B 1 188 ? 8.18 31.859 11.602 1 58.25 188 ALA B O 1
#

Radius of gyration: 21.54 Å; Cα contacts (8 Å, |Δi|>4): 619; chains: 2; bounding box: 55×61×40 Å

Secondary structure (DSSP, 8-state):
--HHHHHHHHHHHHHHHHTTTT--HHHHHHHHT--HHHHHHH-SSHHHHHHHHHHHHHHHHHHHHHHHHTSSS-HHHHHHHHHHS---TTT--HHHHHTT-HHHHH-HHHHHHHHHHHHHHHHHHHHHHHHHHHTTSB-TTS-HHHHHHHHHHHHHHHHHHHHHHTSSHHHHHHHHHHHHHHHTTB--/--HHHHHHHHHHHHHHHHTTTT--HHHHHHHHT--HHHHHHH-SSHHHHHHHHHHHHHHHHHHHHHHHHTSSS-HHHHHHHHHHS---TTT--HHHHHTT-HHHHH-HHHHHHHHHHHHHHHHHHHHHHHHHHHTTSB-TTS-HHHHHHHHHHHHHHHHHHHHHHTSSHHHHHHHHHHHHHHHTTB--

pLDDT: mean 96.48, std 4.29, range [58.12, 98.94]

Foldseek 3Di:
DDLLVLLLVLLLVCCLQQNLVRDAPVSSCVRSVPDPVVVCVVAVGSLGSLLSSLLVLLVVVLVVLCVLCVDDDALLNSLLSSLPPDDPLLSADSLLSLVVDPVQCVDCSNCVSSV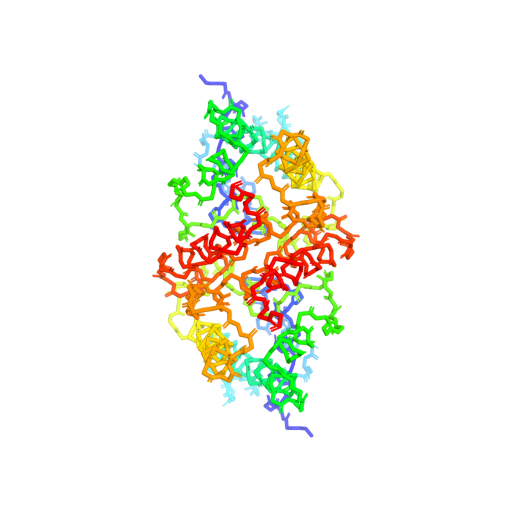VSLVVQLVSSLVRVVVCVVVQFFAPPDRSSVLSNQSSVLQRVQSVVCNVVVHSVSSVVSSVVSSVVRNVRTDD/DDLLVLLLVLLLVCCLQQNLVRDAPVSSCVRSVPDPVVVCVVAVGSLGSLLSSLLVLLVVVLVVLCCLCVDDDALLNSLLSSLPPDDPLLSADSLLSNVVDPVQCVDCSNCVSSVVSLVVQLVSSLVRVVVCVVVQFFAPVDRSSVLSNQSSVLQRVQSVVCNVVVHSVSSVVSSVVSSVVRNVRTDD

InterPro domains:
  IPR001647 DNA-binding HTH domain, TetR-type [PF00440] (7-53)
  IPR001647 DNA-binding HTH domain, TetR-type [PR00455] (7-20)
  IPR001647 DNA-binding HTH domain, TetR-type [PR00455] (28-51)
  IPR001647 DNA-binding HTH domain, TetR-type [PS50977] (1-61)
  IPR009057 Homedomain-like superfamily [SSF46689] (3-78)
  IPR011075 Tetracyclin repressor-like, C-terminal domain [PF16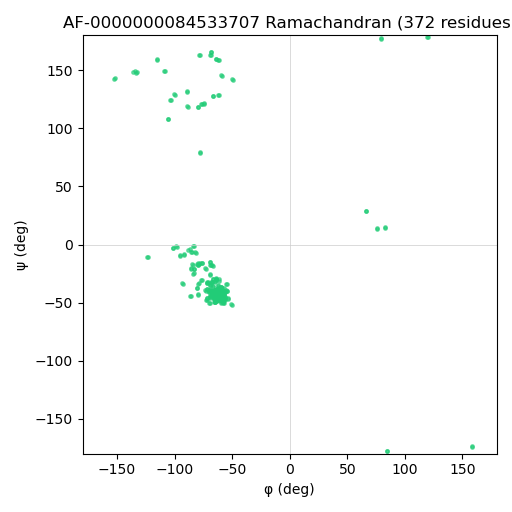925] (77-176)
  IPR036271 Tetracyclin repressor-like, C-terminal domain superfamily [SSF48498] (74-182)

Nearest PDB structures (foldseek):
  4yze-assembly2_B  TM=8.618E-01  e=2.882E-07  Escherichia coli K-12
  3knw-assembly1_B  TM=8.876E-01  e=2.110E-06  Acinetobacter baylyi ADP1
  3lwj-assembly1_A-2  TM=7.000E-01  e=4.386E-05  Syntrophomonas wolfei subsp. wolfei str. Goettingen G311
  3ppb-assembly1_B  TM=6.075E-01  e=8.346E-06  Shewanella loihica PV-4
  2hku-assembly1_A  TM=7.055E-01  e=3.212E-04  Rhodococcus jostii RHA1

Solvent-accessible surface area (backbone atoms only — not comparable to full-atom values): 18631 Å² total; per-residue (Å²): 133,52,72,66,51,37,47,31,54,32,39,39,50,38,38,50,68,48,31,68,88,64,47,46,69,65,58,38,27,65,70,39,70,46,53,71,68,62,49,54,72,77,30,91,40,65,68,54,44,49,31,52,17,43,43,52,52,34,52,53,51,51,51,57,49,44,56,31,59,67,40,83,73,54,45,66,53,13,52,48,42,53,61,65,49,90,69,66,41,74,70,42,50,70,51,54,54,46,30,68,33,63,70,33,52,72,29,66,74,53,21,44,41,42,24,51,44,54,50,49,52,28,50,55,43,14,50,35,46,46,50,20,32,77,71,55,43,31,44,86,84,62,52,30,61,24,41,16,28,19,56,53,10,21,54,53,7,12,24,36,47,6,22,29,60,73,38,61,60,49,26,53,31,8,42,51,16,48,50,56,35,52,52,63,37,42,48,130,133,52,73,66,51,37,46,30,55,33,38,39,52,38,37,50,68,48,31,66,88,64,47,48,70,66,56,38,27,66,68,40,70,47,53,72,69,61,50,54,72,76,28,92,40,66,68,54,43,49,31,52,16,44,41,52,51,33,52,52,51,50,51,56,49,44,56,30,60,66,40,84,73,53,44,66,54,12,52,46,42,54,60,64,49,90,68,65,42,74,70,42,50,70,52,54,54,46,29,68,34,62,71,32,52,71,31,65,73,52,22,44,41,42,24,51,44,55,50,48,53,28,51,55,42,13,50,35,45,45,51,20,32,75,71,55,41,31,44,84,84,61,53,31,60,24,41,16,27,18,55,55,10,22,55,53,8,11,24,37,46,6,21,30,61,75,38,61,60,50,25,53,32,7,41,50,15,48,50,56,35,52,54,62,38,41,48,131